Protein AF-A0A2W5ZXD1-F1 (afdb_monomer)

Secondary structure (DSSP, 8-state):
------------HHHHHHHHHHH---EE-SSTTSPPEEGGGS-HHHHHHHHHHHHHHHHH-GGG--TT--EEES-TTTT--HHHHHHHHHHHHHHHHTT--EEE--S-GGG--TTSS-EEEEEEEETTEEEEEEEESTTS-HHHHHHHHH-TT-GGGGGTSS--------S----PPPPS-SSHHHHHHHHHHHHHHHHHTTSS---

Sequence (207 aa):
MGSHAKIDLKPDTQAIEEWLAQQLAISLATDPNSIPVPLKSMGDGWQSMIRLAALEALTEYPDLVRERVVLLLEEPETHLHPHLRRKIRRVLGELAAKGWPVVYTTHSSELVAFDEDQVINRMVRTNGSVASKNVHTDGINPDAKVQSKLDKTGAHDFLFGTAADLLRRKGRQLRHPPRVRQEKSRLRRAVGQYNTVRRRHRHTGLR

pLDDT: mean 70.96, std 19.95, range [29.19, 95.56]

Structure (mmCIF, N/CA/C/O backbone):
data_AF-A0A2W5ZXD1-F1
#
_entry.id   AF-A0A2W5ZXD1-F1
#
loop_
_atom_site.group_PDB
_atom_site.id
_atom_site.type_symbol
_atom_site.label_atom_id
_atom_site.label_alt_id
_atom_site.label_comp_id
_atom_site.label_asym_id
_atom_site.label_entity_id
_atom_site.label_seq_id
_atom_site.pdbx_PDB_ins_code
_atom_site.Cartn_x
_atom_site.Cartn_y
_atom_site.Cartn_z
_atom_site.occupancy
_atom_site.B_iso_or_equiv
_atom_site.auth_seq_id
_atom_site.auth_comp_id
_atom_site.auth_asym_id
_atom_site.auth_atom_id
_atom_site.pdbx_PDB_model_num
ATOM 1 N N . MET A 1 1 ? -1.197 -22.935 30.918 1.00 35.00 1 MET A N 1
ATOM 2 C CA . MET A 1 1 ? 0.205 -22.468 30.857 1.00 35.00 1 MET A CA 1
ATOM 3 C C . MET A 1 1 ? 0.643 -22.527 29.400 1.00 35.00 1 MET A C 1
ATOM 5 O O . MET A 1 1 ? 1.015 -23.591 28.936 1.00 35.00 1 MET A O 1
ATOM 9 N N . GLY A 1 2 ? 0.459 -21.443 28.641 1.00 34.94 2 GLY A N 1
ATOM 10 C CA . GLY A 1 2 ? 0.822 -21.401 27.220 1.00 34.94 2 GLY A CA 1
ATOM 11 C C . GLY A 1 2 ? 2.273 -20.960 27.073 1.00 34.94 2 GLY A C 1
ATOM 12 O O . GLY A 1 2 ? 2.599 -19.825 27.406 1.00 34.94 2 GLY A O 1
ATOM 13 N N . SER A 1 3 ? 3.147 -21.861 26.635 1.00 38.97 3 SER A N 1
ATOM 14 C CA . SER A 1 3 ? 4.544 -21.550 26.341 1.00 38.97 3 SER A CA 1
ATOM 15 C C . SER A 1 3 ? 4.616 -20.602 25.144 1.00 38.97 3 SER A C 1
ATOM 17 O O . SER A 1 3 ? 4.244 -20.975 24.031 1.00 38.97 3 SER A O 1
ATOM 19 N N . HIS A 1 4 ? 5.100 -19.381 25.363 1.00 40.94 4 HIS A N 1
ATOM 20 C CA . HIS A 1 4 ? 5.474 -18.472 24.286 1.00 40.94 4 HIS A CA 1
ATOM 21 C C . HIS A 1 4 ? 6.631 -19.095 23.495 1.00 40.94 4 HIS A C 1
ATOM 23 O O . HIS A 1 4 ? 7.777 -19.067 23.939 1.00 40.94 4 HIS A O 1
ATOM 29 N N . ALA A 1 5 ? 6.336 -19.672 22.330 1.00 35.25 5 ALA A N 1
ATOM 30 C CA . ALA A 1 5 ? 7.358 -20.056 21.369 1.00 35.25 5 ALA A CA 1
ATOM 31 C C . ALA A 1 5 ? 7.945 -18.773 20.770 1.00 35.25 5 ALA A C 1
ATOM 33 O O . ALA A 1 5 ? 7.393 -18.174 19.849 1.00 35.25 5 ALA A O 1
ATOM 34 N N . LYS A 1 6 ? 9.045 -18.306 21.358 1.00 38.62 6 LYS A N 1
ATOM 35 C CA . LYS A 1 6 ? 9.851 -17.221 20.812 1.00 38.62 6 LYS A CA 1
ATOM 36 C C . LYS A 1 6 ? 10.740 -17.836 19.734 1.00 38.62 6 LYS A C 1
ATOM 38 O O . LYS A 1 6 ? 11.754 -18.451 20.047 1.00 38.62 6 LYS A O 1
ATOM 43 N N . ILE A 1 7 ? 10.311 -17.745 18.479 1.00 42.62 7 ILE A N 1
ATOM 44 C CA . ILE A 1 7 ? 11.138 -18.149 17.341 1.00 42.62 7 ILE A CA 1
ATOM 45 C C . ILE A 1 7 ? 12.137 -17.011 17.116 1.00 42.62 7 ILE A C 1
ATOM 47 O O . ILE A 1 7 ? 11.800 -15.980 16.540 1.00 42.62 7 ILE A O 1
ATOM 51 N N . ASP A 1 8 ? 13.342 -17.174 17.655 1.00 43.00 8 ASP A N 1
ATOM 52 C CA . ASP A 1 8 ? 14.456 -16.249 17.456 1.00 43.00 8 ASP A CA 1
ATOM 53 C C . ASP A 1 8 ? 15.089 -16.571 16.092 1.00 43.00 8 ASP A C 1
ATOM 55 O O . ASP A 1 8 ? 16.006 -17.383 15.976 1.00 43.00 8 ASP A O 1
ATOM 59 N N . LEU A 1 9 ? 14.532 -15.998 15.023 1.00 44.88 9 LEU A N 1
ATOM 60 C CA . LEU A 1 9 ? 15.190 -15.979 13.721 1.00 44.88 9 LEU A CA 1
ATOM 61 C C . LEU A 1 9 ? 16.310 -14.941 13.811 1.00 44.88 9 LEU A C 1
ATOM 63 O O . LEU A 1 9 ? 16.091 -13.760 13.563 1.00 44.88 9 LEU A O 1
ATOM 67 N N . LYS A 1 10 ? 17.513 -15.388 14.169 1.00 53.41 10 LYS A N 1
ATOM 68 C CA . LYS A 1 10 ? 18.749 -14.661 13.869 1.00 53.41 10 LYS A CA 1
ATOM 69 C C . LYS A 1 10 ? 19.397 -15.296 12.641 1.00 53.41 10 LYS A C 1
ATOM 71 O O . LYS A 1 10 ? 20.374 -16.027 12.801 1.00 53.41 10 LYS A O 1
ATOM 76 N N . PRO A 1 11 ? 18.857 -15.108 11.422 1.00 56.91 11 PRO A N 1
ATOM 77 C CA . PRO A 1 11 ? 19.696 -15.325 10.266 1.00 56.91 11 PRO A CA 1
ATOM 78 C C . PRO A 1 11 ? 20.852 -14.328 10.358 1.00 56.91 11 PRO A C 1
ATOM 80 O O . PRO A 1 11 ? 20.663 -13.193 10.803 1.00 56.91 11 PRO A O 1
ATOM 83 N N . ASP A 1 12 ? 22.042 -14.764 9.967 1.00 63.66 12 ASP A N 1
ATOM 84 C CA . ASP A 1 12 ? 23.149 -13.853 9.730 1.00 63.66 12 ASP A CA 1
ATOM 85 C C . ASP A 1 12 ? 22.728 -12.926 8.583 1.00 63.66 12 ASP A C 1
ATOM 87 O O . ASP A 1 12 ? 22.736 -13.306 7.409 1.00 63.66 12 ASP A O 1
ATOM 91 N N . THR A 1 13 ? 22.216 -11.747 8.942 1.00 63.16 13 THR A N 1
ATOM 92 C CA . THR A 1 13 ? 21.676 -10.765 7.998 1.00 63.16 13 THR A CA 1
ATOM 93 C C . THR A 1 13 ? 22.720 -10.403 6.960 1.00 63.16 13 THR A C 1
ATOM 95 O O . THR A 1 13 ? 22.370 -10.199 5.806 1.00 63.16 13 THR A O 1
ATOM 98 N N . GLN A 1 14 ? 23.997 -10.432 7.344 1.00 65.56 14 GLN A N 1
ATOM 99 C CA . GLN A 1 14 ? 25.114 -10.137 6.465 1.00 65.56 14 GLN A CA 1
ATOM 100 C C . GLN A 1 14 ? 25.276 -11.202 5.373 1.00 65.56 14 GLN A C 1
ATOM 102 O O . GLN A 1 14 ? 25.420 -10.859 4.205 1.00 65.56 14 GLN A O 1
ATOM 107 N N . ALA A 1 15 ? 25.144 -12.488 5.709 1.00 64.81 15 ALA A N 1
ATOM 108 C CA . ALA A 1 15 ? 25.196 -13.572 4.727 1.00 64.81 15 ALA A CA 1
ATOM 109 C C . ALA A 1 15 ? 23.991 -13.557 3.769 1.00 64.81 15 ALA A C 1
ATOM 111 O O . ALA A 1 15 ? 24.136 -13.850 2.583 1.00 64.81 15 ALA A O 1
ATOM 112 N N . ILE A 1 16 ? 22.800 -13.190 4.261 1.00 61.19 16 ILE A N 1
ATOM 113 C CA . ILE A 1 16 ? 21.612 -13.021 3.409 1.00 61.19 16 ILE A CA 1
ATOM 114 C C . ILE A 1 16 ? 21.769 -11.803 2.497 1.00 61.19 16 ILE A C 1
ATOM 116 O O . ILE A 1 16 ? 21.448 -11.890 1.315 1.00 61.19 16 ILE A O 1
ATOM 120 N N . GLU A 1 17 ? 22.269 -10.685 3.018 1.00 59.66 17 GLU A N 1
ATOM 121 C CA . GLU A 1 17 ? 22.539 -9.474 2.243 1.00 59.66 17 GLU A CA 1
ATOM 122 C C . GLU A 1 17 ? 23.594 -9.720 1.166 1.00 59.66 17 GLU A C 1
ATOM 124 O O . GLU A 1 17 ? 23.380 -9.350 0.013 1.00 59.66 17 GLU A O 1
ATOM 129 N N . GLU A 1 18 ? 24.698 -10.389 1.501 1.00 63.88 18 GLU A N 1
ATOM 130 C CA . GLU A 1 18 ? 25.745 -10.753 0.544 1.00 63.88 18 GLU A CA 1
ATOM 131 C C . GLU A 1 18 ? 25.226 -11.726 -0.516 1.00 63.88 18 GLU A C 1
ATOM 133 O O . GLU A 1 18 ? 25.483 -11.533 -1.706 1.00 63.88 18 GLU A O 1
ATOM 138 N N . TRP A 1 19 ? 24.440 -12.729 -0.116 1.00 63.19 19 TRP A N 1
ATOM 139 C CA . TRP A 1 19 ? 23.818 -13.668 -1.046 1.00 63.19 19 TRP A CA 1
ATOM 140 C C . TRP A 1 19 ? 22.815 -12.970 -1.977 1.00 63.19 19 TRP A C 1
ATOM 142 O O . TRP A 1 19 ? 22.882 -13.147 -3.193 1.00 63.19 19 TRP A O 1
ATOM 152 N N . LEU A 1 20 ? 21.937 -12.110 -1.452 1.00 55.78 20 LEU A N 1
ATOM 153 C CA . LEU A 1 20 ? 21.001 -11.319 -2.259 1.00 55.78 20 LEU A CA 1
ATOM 154 C C . LEU A 1 20 ? 21.743 -10.361 -3.196 1.00 55.78 20 LEU A C 1
ATOM 156 O O . LEU A 1 20 ? 21.390 -10.264 -4.369 1.00 55.78 20 LEU A O 1
ATOM 160 N N . ALA A 1 21 ? 22.791 -9.689 -2.718 1.00 60.25 21 ALA A N 1
ATOM 161 C CA . ALA A 1 21 ? 23.591 -8.767 -3.520 1.00 60.25 21 ALA A CA 1
ATOM 162 C C . ALA A 1 21 ? 24.344 -9.475 -4.657 1.00 60.25 21 ALA A C 1
ATOM 164 O O . ALA A 1 21 ? 24.508 -8.895 -5.731 1.00 60.25 21 ALA A O 1
ATOM 165 N N . GLN A 1 22 ? 24.782 -10.720 -4.442 1.00 59.03 22 GLN A N 1
ATOM 166 C CA . GLN A 1 22 ? 25.405 -11.548 -5.477 1.00 59.03 22 GLN A CA 1
ATOM 167 C C . GLN A 1 22 ? 24.389 -12.081 -6.496 1.00 59.03 22 GLN A C 1
ATOM 169 O O . GLN A 1 22 ? 24.715 -12.175 -7.677 1.00 59.03 22 GLN A O 1
ATOM 174 N N . GLN A 1 23 ? 23.168 -12.418 -6.067 1.00 54.38 23 GLN A N 1
ATOM 175 C CA . GLN A 1 23 ? 22.139 -12.992 -6.944 1.00 54.38 23 GLN A CA 1
ATOM 176 C C . GLN A 1 23 ? 21.310 -11.939 -7.704 1.00 54.38 23 GLN A C 1
ATOM 178 O O . GLN A 1 23 ? 20.794 -12.230 -8.780 1.00 54.38 23 GLN A O 1
ATOM 183 N N . LEU A 1 24 ? 21.187 -10.711 -7.187 1.00 56.91 24 LEU A N 1
ATOM 184 C CA . LEU A 1 24 ? 20.345 -9.637 -7.742 1.00 56.91 24 LEU A CA 1
ATOM 185 C C . LEU A 1 24 ? 21.169 -8.424 -8.197 1.00 56.91 24 LEU A C 1
ATOM 187 O O . LEU A 1 24 ? 20.805 -7.272 -7.949 1.00 56.91 24 LEU A O 1
ATOM 191 N N . ALA A 1 25 ? 22.284 -8.659 -8.890 1.00 63.94 25 ALA A N 1
ATOM 192 C CA . ALA A 1 25 ? 23.024 -7.590 -9.556 1.00 63.94 25 ALA A CA 1
ATOM 193 C C . ALA A 1 25 ? 22.247 -7.090 -10.791 1.00 63.94 25 ALA A C 1
ATOM 195 O O . ALA A 1 25 ? 22.544 -7.443 -11.929 1.00 63.94 25 ALA A O 1
ATOM 196 N N . ILE A 1 26 ? 21.218 -6.273 -10.559 1.00 71.56 26 ILE A N 1
ATOM 197 C CA . ILE A 1 26 ? 20.474 -5.590 -11.618 1.00 71.56 26 ILE A CA 1
ATOM 198 C C . ILE A 1 26 ? 21.282 -4.356 -12.024 1.00 71.56 26 ILE A C 1
ATOM 200 O O . ILE A 1 26 ? 21.498 -3.462 -11.206 1.00 71.56 26 ILE A O 1
ATOM 204 N N . SER A 1 27 ? 21.709 -4.299 -13.283 1.00 78.62 27 SER A N 1
ATOM 205 C CA . SER A 1 27 ? 22.334 -3.119 -13.885 1.00 78.62 27 SER A CA 1
ATOM 206 C C . SER A 1 27 ? 21.483 -2.634 -15.049 1.00 78.62 27 SER A C 1
ATOM 208 O O . SER A 1 27 ? 21.006 -3.441 -15.845 1.00 78.62 27 SER A O 1
ATOM 210 N N . LEU A 1 28 ? 21.301 -1.320 -15.156 1.00 74.25 28 LEU A N 1
ATOM 211 C CA . LEU A 1 28 ? 20.514 -0.698 -16.215 1.00 74.25 28 LEU A CA 1
ATOM 212 C C . LEU A 1 28 ? 21.359 0.282 -17.018 1.00 74.25 28 LEU A C 1
ATOM 214 O O . LEU A 1 28 ? 22.168 1.022 -16.466 1.00 74.25 28 LEU A O 1
ATOM 218 N N . ALA A 1 29 ? 21.126 0.309 -18.322 1.00 75.81 29 ALA A N 1
ATOM 219 C CA . ALA A 1 29 ? 21.669 1.299 -19.237 1.00 75.81 29 ALA A CA 1
ATOM 220 C C . ALA A 1 29 ? 20.521 2.220 -19.679 1.00 75.81 29 ALA A C 1
ATOM 222 O O . ALA A 1 29 ? 19.449 1.733 -20.038 1.00 75.81 29 ALA A O 1
ATOM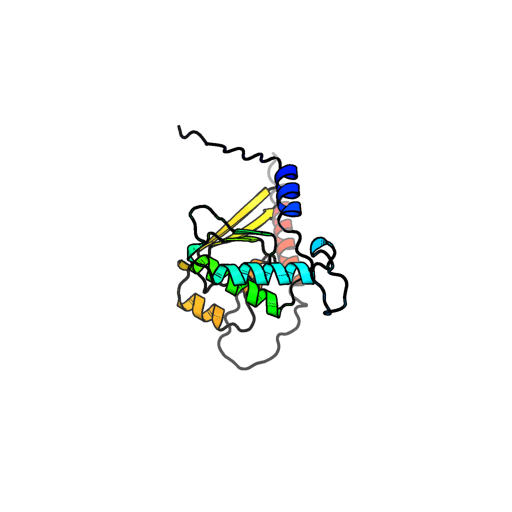 223 N N . THR A 1 30 ? 20.715 3.539 -19.617 1.00 69.75 30 THR A N 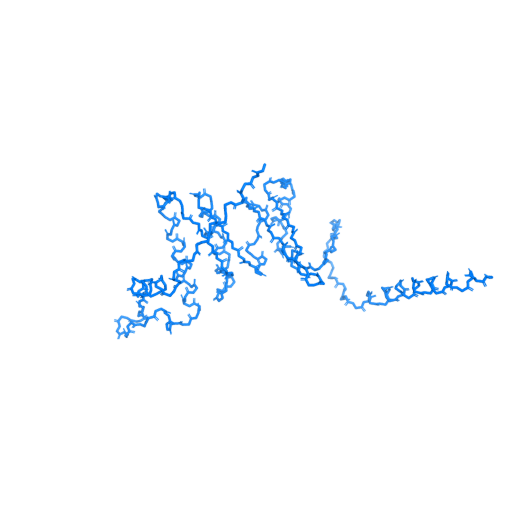1
ATOM 224 C CA . THR A 1 30 ? 19.702 4.514 -20.073 1.00 69.75 30 THR A CA 1
ATOM 225 C C . THR A 1 30 ? 19.653 4.599 -21.590 1.00 69.75 30 THR A C 1
ATOM 227 O O . THR A 1 30 ? 18.596 4.851 -22.160 1.00 69.75 30 THR A O 1
ATOM 230 N N . ASP A 1 31 ? 20.793 4.333 -22.223 1.00 79.12 31 ASP A N 1
ATOM 231 C CA . ASP A 1 31 ? 20.975 4.352 -23.665 1.00 79.12 31 ASP A CA 1
ATOM 232 C C . ASP A 1 31 ? 21.621 3.043 -24.131 1.00 79.12 31 ASP A C 1
ATOM 234 O O . ASP A 1 31 ? 22.477 2.506 -23.418 1.00 79.12 31 ASP A O 1
ATOM 238 N N . PRO A 1 32 ? 21.311 2.558 -25.347 1.00 72.00 32 PRO A N 1
ATOM 239 C CA . PRO A 1 32 ? 21.870 1.311 -25.880 1.00 72.00 32 PRO A CA 1
ATOM 240 C C . PRO A 1 32 ? 23.406 1.259 -25.904 1.00 72.00 32 PRO A C 1
ATOM 242 O O . PRO A 1 32 ? 23.984 0.180 -25.859 1.00 72.00 32 PRO A O 1
ATOM 245 N N . ASN A 1 33 ? 24.062 2.424 -25.956 1.00 79.44 33 ASN A N 1
ATOM 246 C CA . ASN A 1 33 ? 25.520 2.558 -26.012 1.00 79.44 33 ASN A CA 1
ATOM 247 C C . ASN A 1 33 ? 26.151 2.958 -24.665 1.00 79.44 33 ASN A C 1
ATOM 249 O O . ASN A 1 33 ? 27.351 3.224 -24.606 1.00 79.44 33 ASN A O 1
ATOM 253 N N . SER A 1 34 ? 25.359 3.064 -23.596 1.00 80.38 34 SER A N 1
ATOM 254 C CA . SER A 1 34 ? 25.847 3.459 -22.271 1.00 80.38 34 SER A CA 1
ATOM 255 C C . SER A 1 34 ? 26.321 2.254 -21.458 1.00 80.38 34 SER A C 1
ATOM 257 O O . SER A 1 34 ? 25.845 1.133 -21.638 1.00 80.38 34 SER A O 1
ATOM 259 N N . ILE A 1 35 ? 27.271 2.486 -20.550 1.00 82.00 35 ILE A N 1
ATOM 260 C CA . ILE A 1 35 ? 27.741 1.449 -19.627 1.00 82.00 35 ILE A CA 1
ATOM 261 C C . ILE A 1 35 ? 26.603 1.148 -18.641 1.00 82.00 35 ILE A C 1
ATOM 263 O O . ILE A 1 35 ? 26.127 2.083 -17.992 1.00 82.00 35 ILE A O 1
ATOM 267 N N . PRO A 1 36 ? 26.176 -0.120 -18.490 1.00 81.00 36 PRO A N 1
ATOM 268 C CA . PRO A 1 36 ? 25.172 -0.485 -17.503 1.00 81.00 36 PRO A CA 1
ATOM 269 C C . PRO A 1 36 ? 25.605 -0.069 -16.095 1.00 81.00 36 PRO A C 1
ATOM 271 O O . PRO A 1 36 ? 26.677 -0.448 -15.619 1.00 81.00 36 PRO A O 1
ATOM 274 N N . VAL A 1 37 ? 24.757 0.701 -15.421 1.00 83.62 37 VAL A N 1
ATOM 275 C CA . VAL A 1 37 ? 24.986 1.184 -14.060 1.00 83.62 37 VAL A CA 1
ATOM 276 C C . VAL A 1 37 ? 24.266 0.257 -13.081 1.00 83.62 37 VAL A C 1
ATOM 278 O O . VAL A 1 37 ? 23.071 0.006 -13.260 1.00 83.62 37 VAL A O 1
ATOM 281 N N . PRO A 1 38 ? 24.943 -0.248 -12.033 1.00 83.56 38 PRO A N 1
ATOM 282 C CA . PRO A 1 38 ? 24.293 -1.038 -10.993 1.00 83.56 38 PRO A CA 1
ATOM 283 C C . PRO A 1 38 ? 23.141 -0.271 -10.337 1.00 83.56 38 PRO A C 1
ATOM 285 O O . PRO A 1 38 ? 23.309 0.891 -9.969 1.00 83.56 38 PRO A O 1
ATOM 288 N N . LEU A 1 39 ? 22.005 -0.931 -10.101 1.00 82.19 39 LEU A N 1
ATOM 289 C CA . LEU A 1 39 ? 20.808 -0.322 -9.509 1.00 82.19 39 LEU A CA 1
ATOM 290 C C . LEU A 1 39 ? 21.095 0.369 -8.170 1.00 82.19 39 LEU A C 1
ATOM 292 O O . LEU A 1 39 ? 20.606 1.467 -7.924 1.00 82.19 39 LEU A O 1
ATOM 296 N N . LYS A 1 40 ? 21.950 -0.236 -7.337 1.00 80.94 40 LYS A N 1
ATOM 297 C CA . LYS A 1 40 ? 22.395 0.330 -6.049 1.00 80.94 40 LYS A CA 1
ATOM 298 C C . LYS A 1 40 ? 23.122 1.674 -6.177 1.00 80.94 40 LYS A C 1
ATOM 300 O O . LYS A 1 40 ? 23.228 2.413 -5.208 1.00 80.94 40 LYS A O 1
ATOM 305 N N . SER A 1 41 ? 23.679 1.951 -7.354 1.00 84.38 41 SER A N 1
ATOM 306 C CA . SER A 1 41 ? 24.395 3.185 -7.678 1.00 84.38 41 SER A CA 1
ATOM 307 C C . SER A 1 41 ? 23.500 4.199 -8.395 1.00 84.38 41 SER A C 1
ATOM 309 O O . SER A 1 41 ? 23.935 5.319 -8.648 1.00 84.38 41 SER A O 1
ATOM 311 N N . MET A 1 42 ? 22.258 3.827 -8.723 1.00 84.75 42 MET A N 1
ATOM 312 C CA . MET A 1 42 ? 21.258 4.738 -9.273 1.00 84.75 42 MET A CA 1
ATOM 313 C C . MET A 1 42 ? 20.548 5.492 -8.145 1.00 84.75 42 MET A C 1
ATOM 315 O O . MET A 1 42 ? 20.440 4.997 -7.024 1.00 84.75 42 MET A O 1
ATOM 319 N N . GLY A 1 43 ? 20.033 6.686 -8.446 1.00 87.50 43 GLY A N 1
ATOM 320 C CA . GLY A 1 43 ? 19.289 7.485 -7.468 1.00 87.50 43 GLY A CA 1
ATOM 321 C C . GLY A 1 43 ? 18.017 6.789 -6.972 1.00 87.50 43 GLY A C 1
ATOM 322 O O . GLY A 1 43 ? 17.401 6.008 -7.700 1.00 87.50 43 GLY A O 1
ATOM 323 N N . ASP A 1 44 ? 17.584 7.124 -5.757 1.00 86.19 44 ASP A N 1
ATOM 324 C CA . ASP A 1 44 ? 16.500 6.422 -5.053 1.00 86.19 44 ASP A CA 1
ATOM 325 C C . ASP A 1 44 ? 15.177 6.374 -5.830 1.00 86.19 44 ASP A C 1
ATOM 327 O O . ASP A 1 44 ? 14.438 5.398 -5.747 1.00 86.19 44 ASP A O 1
ATOM 331 N N . GLY A 1 45 ? 14.890 7.382 -6.661 1.00 87.31 45 GLY A N 1
ATOM 332 C CA . GLY A 1 45 ? 13.712 7.372 -7.533 1.00 87.31 45 GLY A CA 1
ATOM 333 C C . GLY A 1 45 ? 13.711 6.210 -8.536 1.00 87.31 45 GLY A C 1
ATOM 334 O O . GLY A 1 45 ? 12.671 5.588 -8.750 1.00 87.31 45 GLY A O 1
ATOM 335 N N . TRP A 1 46 ? 14.871 5.867 -9.109 1.00 86.88 46 TRP A N 1
ATOM 336 C CA . TRP A 1 46 ? 15.013 4.699 -9.987 1.00 86.88 46 TRP A CA 1
ATOM 337 C C . TRP A 1 46 ? 14.834 3.396 -9.213 1.00 86.88 46 TRP A C 1
ATOM 339 O O . TRP A 1 46 ? 14.135 2.497 -9.676 1.00 86.88 46 TRP A O 1
ATOM 349 N N . GLN A 1 47 ? 15.407 3.312 -8.012 1.00 87.88 47 GLN A N 1
ATOM 350 C CA . GLN A 1 47 ? 15.258 2.139 -7.152 1.00 87.88 47 GLN A CA 1
ATOM 351 C C . GLN A 1 47 ? 13.792 1.913 -6.756 1.00 87.88 47 GLN A C 1
ATOM 353 O O . GLN A 1 47 ? 13.284 0.798 -6.887 1.00 87.88 47 GLN A O 1
ATOM 358 N N . SER A 1 48 ? 13.076 2.971 -6.361 1.00 90.00 48 SER A N 1
ATOM 359 C CA . SER A 1 48 ? 11.644 2.905 -6.051 1.00 90.00 48 SER A CA 1
ATOM 360 C C . SER A 1 48 ? 10.800 2.544 -7.278 1.00 90.00 48 SER A C 1
ATOM 362 O O . SER A 1 48 ? 9.843 1.780 -7.155 1.00 90.00 48 SER A O 1
ATOM 364 N N . MET A 1 49 ? 11.166 3.024 -8.472 1.00 89.38 49 MET A N 1
ATOM 365 C CA . MET A 1 49 ? 10.499 2.645 -9.724 1.00 89.38 49 MET A CA 1
ATOM 366 C C . MET A 1 49 ? 10.660 1.162 -10.050 1.00 89.38 49 MET A C 1
ATOM 368 O O . MET A 1 49 ? 9.674 0.506 -10.385 1.00 89.38 49 MET A O 1
ATOM 372 N N . ILE A 1 50 ? 11.871 0.615 -9.926 1.00 89.38 50 ILE A N 1
ATOM 373 C CA . ILE A 1 50 ? 12.092 -0.819 -10.151 1.00 89.38 50 ILE A CA 1
ATOM 374 C C . ILE A 1 50 ? 11.372 -1.648 -9.099 1.00 89.38 50 ILE A C 1
ATOM 376 O O . ILE A 1 50 ? 10.753 -2.648 -9.447 1.00 89.38 50 ILE A O 1
ATOM 380 N N . ARG A 1 51 ? 11.389 -1.227 -7.830 1.00 90.00 51 ARG A N 1
ATOM 381 C CA . ARG A 1 51 ? 10.630 -1.901 -6.770 1.00 90.00 51 ARG A CA 1
ATOM 382 C C . ARG A 1 51 ? 9.142 -1.965 -7.112 1.00 90.00 51 ARG A C 1
ATOM 384 O O . ARG A 1 51 ? 8.544 -3.030 -6.999 1.00 90.00 51 ARG A O 1
ATOM 391 N N . LEU A 1 52 ? 8.557 -0.854 -7.563 1.00 92.12 52 LEU A N 1
ATOM 392 C CA . LEU A 1 52 ? 7.167 -0.820 -8.016 1.00 92.12 52 LEU A CA 1
ATOM 393 C C . LEU A 1 52 ? 6.933 -1.765 -9.201 1.00 92.12 52 LEU A C 1
ATOM 395 O O . LEU A 1 52 ? 5.963 -2.514 -9.180 1.00 92.12 52 LEU A O 1
ATOM 399 N N . ALA A 1 53 ? 7.816 -1.761 -10.201 1.00 91.12 53 ALA A N 1
ATOM 400 C CA . ALA A 1 53 ? 7.710 -2.655 -11.353 1.00 91.12 53 ALA A CA 1
ATOM 401 C C . ALA A 1 53 ? 7.803 -4.136 -10.948 1.00 91.12 53 ALA A C 1
ATOM 403 O O . ALA A 1 53 ? 7.037 -4.955 -11.444 1.00 91.12 53 ALA A O 1
ATOM 404 N N . ALA A 1 54 ? 8.686 -4.479 -10.007 1.00 89.94 54 ALA A N 1
ATOM 405 C CA . ALA A 1 54 ? 8.810 -5.831 -9.474 1.00 89.94 54 ALA A CA 1
ATOM 406 C C . ALA A 1 54 ? 7.541 -6.261 -8.721 1.00 89.94 54 ALA A C 1
ATOM 408 O O . ALA A 1 54 ? 7.030 -7.350 -8.961 1.00 89.94 54 ALA A O 1
ATOM 409 N N . LEU A 1 55 ? 6.996 -5.397 -7.855 1.00 91.44 55 LEU A N 1
ATOM 410 C CA . LEU A 1 55 ? 5.730 -5.656 -7.160 1.00 91.44 55 LEU A CA 1
ATOM 411 C C . LEU A 1 55 ? 4.564 -5.817 -8.143 1.00 91.44 55 LEU A C 1
ATOM 413 O O . LEU A 1 55 ? 3.727 -6.695 -7.962 1.00 91.44 55 LEU A O 1
ATOM 417 N N . GLU A 1 56 ? 4.513 -4.990 -9.187 1.00 92.06 56 GLU A N 1
ATOM 418 C CA . GLU A 1 56 ? 3.498 -5.088 -10.235 1.00 92.06 56 GLU A CA 1
ATOM 419 C C . GLU A 1 56 ? 3.630 -6.402 -11.009 1.00 92.06 56 GLU A C 1
ATOM 421 O O . GLU A 1 56 ? 2.632 -7.094 -11.184 1.00 92.06 56 GLU A O 1
ATOM 426 N N . ALA A 1 57 ? 4.847 -6.812 -11.370 1.00 90.19 57 ALA A N 1
ATOM 427 C CA . ALA A 1 57 ? 5.089 -8.097 -12.016 1.00 90.19 57 ALA A CA 1
ATOM 428 C C . ALA A 1 57 ? 4.616 -9.270 -11.144 1.00 90.19 57 ALA A C 1
ATOM 430 O O . ALA A 1 57 ? 3.990 -10.187 -11.661 1.00 90.19 57 ALA A O 1
ATOM 431 N N . LEU A 1 58 ? 4.815 -9.228 -9.819 1.00 88.00 58 LEU A N 1
ATOM 432 C CA . LEU A 1 58 ? 4.302 -10.267 -8.911 1.00 88.00 58 LEU A CA 1
ATOM 433 C C . LEU A 1 58 ? 2.778 -10.423 -8.982 1.00 88.00 58 LEU A C 1
ATOM 435 O O . LEU A 1 58 ? 2.267 -11.516 -8.740 1.00 88.00 58 LEU A O 1
ATOM 439 N N . THR A 1 59 ? 2.043 -9.371 -9.354 1.00 88.06 59 THR A N 1
ATOM 440 C CA . THR A 1 59 ? 0.595 -9.491 -9.552 1.00 88.06 59 THR A CA 1
ATOM 441 C C . THR A 1 59 ? 0.253 -10.405 -10.734 1.00 88.06 59 THR A C 1
ATOM 443 O O . THR A 1 59 ? -0.808 -11.025 -10.718 1.00 88.06 59 THR A O 1
ATOM 446 N N . GLU A 1 60 ? 1.116 -10.535 -11.741 1.00 88.44 60 GLU A N 1
ATOM 447 C CA . GLU A 1 60 ? 0.865 -11.348 -12.940 1.00 88.44 60 GLU A CA 1
ATOM 448 C C . GLU A 1 60 ? 1.077 -12.850 -12.709 1.00 88.44 60 GLU A C 1
ATOM 450 O O . GLU A 1 60 ? 0.601 -13.664 -13.497 1.00 88.44 60 GLU A O 1
ATOM 455 N N . TYR A 1 61 ? 1.723 -13.231 -11.603 1.00 81.75 61 TYR A N 1
ATOM 456 C CA . TYR A 1 61 ? 2.072 -14.618 -11.287 1.00 81.75 61 TYR A CA 1
ATOM 457 C C . TYR A 1 61 ? 1.397 -15.090 -9.985 1.00 81.75 61 TYR A C 1
ATOM 459 O O . TYR A 1 61 ? 2.078 -15.319 -8.983 1.00 81.75 61 TYR A O 1
ATOM 467 N N . PRO A 1 62 ? 0.061 -15.259 -9.959 1.00 69.12 62 PRO A N 1
ATOM 468 C CA . PRO A 1 62 ? -0.667 -15.671 -8.755 1.00 69.12 62 PRO A CA 1
ATOM 469 C C . PRO A 1 62 ? -0.240 -17.054 -8.240 1.00 69.12 62 PRO A C 1
ATOM 471 O O . PRO A 1 62 ? -0.248 -17.288 -7.037 1.00 69.12 62 PRO A O 1
ATOM 474 N N . ASP A 1 63 ? 0.234 -17.944 -9.114 1.00 72.56 63 ASP A N 1
ATOM 475 C CA . ASP A 1 63 ? 0.699 -19.285 -8.732 1.00 72.56 63 ASP A CA 1
ATOM 476 C C . ASP A 1 63 ? 2.030 -19.270 -7.951 1.00 72.56 63 ASP A C 1
ATOM 478 O O . ASP A 1 63 ? 2.448 -20.287 -7.389 1.00 72.56 63 ASP A O 1
ATOM 482 N N . LEU A 1 64 ? 2.711 -18.114 -7.889 1.00 66.38 64 LEU A N 1
ATOM 483 C CA . LEU A 1 64 ? 3.859 -17.892 -7.005 1.00 66.38 64 LEU A CA 1
ATOM 484 C C . LEU A 1 64 ? 3.457 -17.670 -5.546 1.00 66.38 64 LEU A C 1
ATOM 486 O O . LEU A 1 64 ? 4.357 -17.585 -4.707 1.00 66.38 64 LEU A O 1
ATOM 490 N N . VAL A 1 65 ? 2.156 -17.636 -5.220 1.00 61.78 65 VAL A N 1
ATOM 491 C CA . VAL A 1 65 ? 1.629 -17.726 -3.845 1.00 61.78 65 VAL A CA 1
ATOM 492 C C . VAL A 1 65 ? 1.891 -19.148 -3.326 1.00 61.78 65 VAL A C 1
ATOM 494 O O . VAL A 1 65 ? 1.002 -19.937 -3.021 1.00 61.78 65 VAL A O 1
ATOM 497 N N . ARG A 1 66 ? 3.167 -19.523 -3.273 1.00 55.59 66 ARG A N 1
ATOM 498 C CA . ARG A 1 66 ? 3.643 -20.720 -2.608 1.00 55.59 66 ARG A CA 1
ATOM 499 C C . ARG A 1 66 ? 3.705 -20.350 -1.145 1.00 55.59 66 ARG A C 1
ATOM 501 O O . ARG A 1 66 ? 4.496 -19.500 -0.746 1.00 55.59 66 ARG A O 1
ATOM 508 N N . GLU A 1 67 ? 2.774 -20.933 -0.402 1.00 57.47 67 GLU A N 1
ATOM 509 C CA . GLU A 1 67 ? 2.696 -20.997 1.052 1.00 57.47 67 GLU A CA 1
ATOM 510 C C . GLU A 1 67 ? 3.984 -20.484 1.729 1.00 57.47 67 GLU A C 1
ATOM 512 O O . GLU A 1 67 ? 5.002 -21.174 1.681 1.00 57.47 67 GLU A O 1
ATOM 517 N N . ARG A 1 68 ? 3.916 -19.299 2.373 1.00 64.00 68 ARG A N 1
ATOM 518 C CA . ARG A 1 68 ? 4.903 -18.677 3.305 1.00 64.00 68 ARG A CA 1
ATOM 519 C C . ARG A 1 68 ? 5.633 -17.396 2.858 1.00 64.00 68 ARG A C 1
ATOM 521 O O . ARG A 1 68 ? 6.524 -16.968 3.588 1.00 64.00 68 ARG A O 1
ATOM 528 N N . VAL A 1 69 ? 5.275 -16.724 1.762 1.00 78.56 69 VAL A N 1
ATOM 529 C CA . VAL A 1 69 ? 5.845 -15.383 1.487 1.00 78.56 69 VAL A CA 1
ATOM 530 C C . VAL A 1 69 ? 4.957 -14.289 2.078 1.00 78.56 69 VAL A C 1
ATOM 532 O O . VAL A 1 69 ? 3.772 -14.225 1.776 1.00 78.56 69 VAL A O 1
ATOM 535 N N . VAL A 1 70 ? 5.534 -13.428 2.920 1.00 86.19 70 VAL A N 1
ATOM 536 C CA . VAL A 1 70 ? 4.889 -12.228 3.476 1.00 86.19 70 VAL A CA 1
ATOM 537 C C . VAL A 1 70 ? 5.635 -11.007 2.956 1.00 86.19 70 VAL A C 1
ATOM 539 O O . VAL A 1 70 ? 6.862 -10.952 3.041 1.00 86.19 70 VAL A O 1
ATOM 542 N N . LEU A 1 71 ? 4.906 -10.021 2.437 1.00 90.31 71 LEU A N 1
ATOM 543 C CA . LEU A 1 71 ? 5.479 -8.753 2.000 1.00 90.31 71 LEU A CA 1
ATOM 544 C C . LEU A 1 71 ? 5.458 -7.762 3.163 1.00 90.31 71 LEU A C 1
ATOM 546 O O . LEU A 1 71 ? 4.389 -7.338 3.597 1.00 90.31 71 LEU A O 1
ATOM 550 N N . LEU A 1 72 ? 6.646 -7.405 3.654 1.00 94.12 72 LEU A N 1
ATOM 551 C CA . LEU A 1 72 ? 6.856 -6.385 4.682 1.00 94.12 72 LEU A CA 1
ATOM 552 C C . LEU A 1 72 ? 7.563 -5.188 4.043 1.00 94.12 72 LEU A C 1
ATOM 554 O O . LEU A 1 72 ? 8.687 -5.329 3.563 1.00 94.12 72 LEU A O 1
ATOM 558 N N . LEU A 1 73 ? 6.905 -4.030 4.001 1.00 93.50 73 LEU A N 1
ATOM 559 C CA . LEU A 1 73 ? 7.426 -2.841 3.323 1.00 93.50 73 LEU A CA 1
ATOM 560 C C . LEU A 1 73 ? 7.471 -1.642 4.274 1.00 93.50 73 LEU A C 1
ATOM 562 O O . LEU A 1 73 ? 6.452 -1.242 4.830 1.00 93.50 73 LEU A O 1
ATOM 566 N N . GLU A 1 74 ? 8.645 -1.039 4.417 1.00 93.31 74 GLU A N 1
ATOM 567 C CA . GLU A 1 74 ? 8.796 0.248 5.098 1.00 93.31 74 GLU A CA 1
ATOM 568 C C . GLU A 1 74 ? 8.627 1.378 4.078 1.00 93.31 74 GLU A C 1
ATOM 570 O O . GLU A 1 74 ? 9.346 1.404 3.076 1.00 93.31 74 GLU A O 1
ATOM 575 N N . GLU A 1 75 ? 7.660 2.269 4.315 1.00 93.56 75 GLU A N 1
ATOM 576 C CA . GLU A 1 75 ? 7.351 3.446 3.484 1.00 93.56 75 GLU A CA 1
ATOM 577 C C . GLU A 1 75 ? 7.462 3.189 1.963 1.00 93.56 75 GLU A C 1
ATOM 579 O O . GLU A 1 75 ? 8.304 3.780 1.272 1.00 93.56 75 GLU A O 1
ATOM 584 N N . PRO A 1 76 ? 6.633 2.291 1.395 1.00 93.31 76 PRO A N 1
ATOM 585 C CA . PRO A 1 76 ? 6.736 1.905 -0.012 1.00 93.31 76 PRO A CA 1
ATOM 586 C C . PRO A 1 76 ? 6.581 3.091 -0.983 1.00 93.31 76 PRO A C 1
ATOM 588 O O . PRO A 1 76 ? 7.042 3.025 -2.121 1.00 93.31 76 PRO A O 1
ATOM 591 N N . GLU A 1 77 ? 5.962 4.190 -0.548 1.00 92.75 77 GLU A N 1
ATOM 592 C CA . GLU A 1 77 ? 5.784 5.430 -1.302 1.00 92.75 77 GLU A CA 1
ATOM 593 C C . GLU A 1 77 ? 7.027 6.334 -1.393 1.00 92.75 77 GLU A C 1
ATOM 595 O O . GLU A 1 77 ? 7.018 7.322 -2.142 1.00 92.75 77 GLU A O 1
ATOM 600 N N . THR A 1 7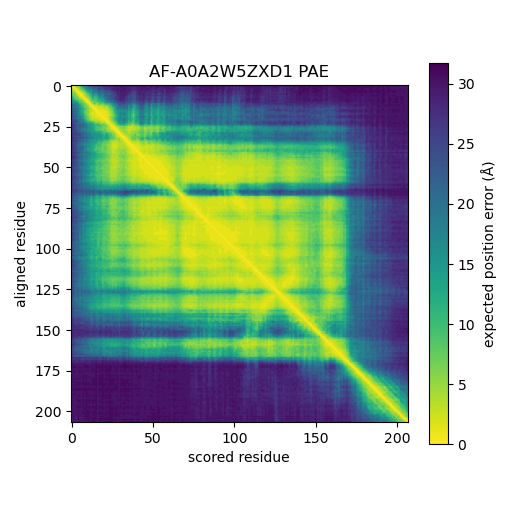8 ? 8.077 6.048 -0.624 1.00 91.56 78 THR A N 1
ATOM 601 C CA . THR A 1 78 ? 9.238 6.931 -0.500 1.00 91.56 78 THR A CA 1
ATOM 602 C C . THR A 1 78 ? 10.006 7.028 -1.828 1.00 91.56 78 THR A C 1
ATOM 604 O O . THR A 1 78 ? 10.185 6.059 -2.569 1.00 91.56 78 THR A O 1
ATOM 607 N N . HIS A 1 79 ? 10.383 8.259 -2.191 1.00 89.81 79 HIS A N 1
ATOM 608 C CA . HIS A 1 79 ? 10.962 8.651 -3.490 1.00 89.81 79 HIS A CA 1
ATOM 609 C C . HIS A 1 79 ? 10.070 8.452 -4.734 1.00 89.81 79 HIS A C 1
ATOM 611 O O . HIS A 1 79 ? 10.519 8.719 -5.849 1.00 89.81 79 HIS A O 1
ATOM 617 N N . LEU A 1 80 ? 8.793 8.073 -4.578 1.00 89.19 80 LEU A N 1
ATOM 618 C CA . LEU A 1 80 ? 7.837 8.016 -5.688 1.00 89.19 80 LEU A CA 1
ATOM 619 C C . LEU A 1 80 ? 7.132 9.362 -5.919 1.00 89.19 80 LEU A C 1
ATOM 621 O O . LEU A 1 80 ? 6.681 10.038 -4.984 1.00 89.19 80 LEU A O 1
ATOM 625 N N . HIS A 1 81 ? 6.969 9.713 -7.198 1.00 86.94 81 HIS A N 1
ATOM 626 C CA . HIS A 1 81 ? 6.123 10.828 -7.636 1.00 86.94 81 HIS A CA 1
ATOM 627 C C . HIS A 1 81 ? 4.660 10.602 -7.189 1.00 86.94 81 HIS A C 1
ATOM 629 O O . HIS A 1 81 ? 4.210 9.455 -7.224 1.00 86.94 81 HIS A O 1
ATOM 635 N N . PRO A 1 82 ? 3.871 11.642 -6.835 1.00 82.62 82 PRO A N 1
ATOM 636 C CA . PRO A 1 82 ? 2.505 11.479 -6.310 1.00 82.62 82 PRO A CA 1
ATOM 637 C C . PRO A 1 82 ? 1.595 10.553 -7.131 1.00 82.62 82 PRO A C 1
ATOM 639 O O . PRO A 1 82 ? 0.867 9.729 -6.587 1.00 82.62 82 PRO A O 1
ATOM 642 N N . HIS A 1 83 ? 1.685 10.612 -8.463 1.00 84.00 83 HIS A N 1
ATOM 643 C CA . HIS A 1 83 ? 0.927 9.709 -9.337 1.00 84.00 83 HIS A CA 1
ATOM 644 C C . HIS A 1 83 ? 1.242 8.220 -9.083 1.00 84.00 83 HIS A C 1
ATOM 646 O O . HIS A 1 83 ? 0.345 7.379 -9.067 1.00 84.00 83 HIS A O 1
ATOM 652 N N . LEU A 1 84 ? 2.512 7.898 -8.835 1.00 88.62 84 LEU A N 1
ATOM 653 C CA . LEU A 1 84 ? 2.986 6.535 -8.606 1.00 88.62 84 LEU A CA 1
ATOM 654 C C . LEU A 1 84 ? 2.651 6.023 -7.201 1.00 88.62 84 LEU A C 1
ATOM 656 O O . LEU A 1 84 ? 2.505 4.818 -7.028 1.00 88.62 84 LEU A O 1
ATOM 660 N N . ARG A 1 85 ? 2.435 6.911 -6.222 1.00 90.12 85 ARG A N 1
ATOM 661 C CA . ARG A 1 85 ? 1.965 6.538 -4.873 1.00 90.12 85 ARG A CA 1
ATOM 662 C C . ARG A 1 85 ? 0.589 5.870 -4.912 1.00 90.12 85 ARG A C 1
ATOM 664 O O . ARG A 1 85 ? 0.334 4.873 -4.246 1.00 90.12 85 ARG A O 1
ATOM 671 N N . ARG A 1 86 ? -0.289 6.362 -5.787 1.00 88.06 86 ARG A N 1
ATOM 672 C CA . ARG A 1 86 ? -1.596 5.733 -6.038 1.00 88.06 86 ARG A CA 1
ATOM 673 C C . ARG A 1 86 ? -1.454 4.392 -6.747 1.00 88.06 86 ARG A C 1
ATOM 675 O O . ARG A 1 86 ? -2.196 3.461 -6.445 1.00 88.06 86 ARG A O 1
ATOM 682 N N . LYS A 1 87 ? -0.497 4.292 -7.677 1.00 91.81 87 LYS A N 1
ATOM 683 C CA . LYS A 1 87 ? -0.207 3.044 -8.389 1.00 91.81 87 LYS A CA 1
ATOM 684 C C . LYS A 1 87 ? 0.294 1.968 -7.427 1.00 91.81 87 LYS A C 1
ATOM 686 O O . LYS A 1 87 ? -0.224 0.860 -7.482 1.00 91.81 87 LYS A O 1
ATOM 691 N N . ILE A 1 88 ? 1.227 2.292 -6.528 1.00 93.88 88 ILE A N 1
ATOM 692 C CA . ILE A 1 88 ? 1.717 1.315 -5.551 1.00 93.88 88 ILE A CA 1
ATOM 693 C C . ILE A 1 88 ? 0.609 0.868 -4.594 1.00 93.88 88 ILE A C 1
ATOM 695 O O . ILE A 1 88 ? 0.488 -0.330 -4.378 1.00 93.88 88 ILE A O 1
ATOM 699 N N . ARG A 1 89 ? -0.279 1.767 -4.128 1.00 91.75 89 ARG A N 1
ATOM 700 C CA . ARG A 1 89 ? -1.458 1.364 -3.335 1.00 91.75 89 ARG A CA 1
ATOM 701 C C . ARG A 1 89 ? -2.293 0.308 -4.063 1.00 91.75 89 ARG A C 1
ATOM 703 O O . ARG A 1 89 ? -2.586 -0.734 -3.490 1.00 91.75 89 ARG A O 1
ATOM 710 N N . ARG A 1 90 ? -2.632 0.560 -5.335 1.00 91.81 90 ARG A N 1
ATOM 711 C CA . ARG A 1 90 ? -3.397 -0.387 -6.163 1.00 91.81 90 ARG A CA 1
ATOM 712 C C . ARG A 1 90 ? -2.684 -1.736 -6.271 1.00 91.81 90 ARG A C 1
ATOM 714 O O . ARG A 1 90 ? -3.315 -2.762 -6.063 1.00 91.81 90 ARG A O 1
ATOM 721 N N . VAL A 1 91 ? -1.385 -1.730 -6.569 1.00 94.19 91 VAL A N 1
ATOM 722 C CA . VAL A 1 91 ? -0.584 -2.959 -6.700 1.00 94.19 91 VAL A CA 1
ATOM 723 C C . VAL A 1 91 ? -0.579 -3.755 -5.392 1.00 94.19 91 VAL A C 1
ATOM 725 O O . VAL A 1 91 ? -0.807 -4.960 -5.415 1.00 94.19 91 VAL A O 1
ATOM 728 N N . LEU A 1 92 ? -0.383 -3.098 -4.245 1.00 93.88 92 LEU A N 1
ATOM 729 C CA . LEU A 1 92 ? -0.416 -3.760 -2.937 1.00 93.88 92 LEU A CA 1
ATOM 730 C C . LEU A 1 92 ? -1.801 -4.346 -2.621 1.00 93.88 92 LEU A C 1
ATOM 732 O O . LEU A 1 92 ? -1.884 -5.477 -2.145 1.00 93.88 92 LEU A O 1
ATOM 736 N N . GLY A 1 93 ? -2.876 -3.619 -2.937 1.00 92.00 93 GLY A N 1
ATOM 737 C CA . GLY A 1 93 ? -4.247 -4.117 -2.803 1.00 92.00 93 GLY A CA 1
ATOM 738 C C . GLY A 1 93 ? -4.536 -5.318 -3.712 1.00 92.00 93 GLY A C 1
ATOM 739 O O . GLY A 1 93 ? -5.152 -6.287 -3.279 1.00 92.00 93 GLY A O 1
ATOM 740 N N . GLU A 1 94 ? -4.037 -5.305 -4.951 1.00 92.00 94 GLU A N 1
ATOM 741 C CA . GLU A 1 94 ? -4.163 -6.429 -5.888 1.00 92.00 94 GLU A CA 1
ATOM 742 C C . GLU A 1 94 ? -3.401 -7.671 -5.421 1.00 92.00 94 GLU A C 1
ATOM 744 O O . GLU A 1 94 ? -3.918 -8.782 -5.537 1.00 92.00 94 GLU A O 1
ATOM 749 N N . LEU A 1 95 ? -2.198 -7.499 -4.865 1.00 91.25 95 LEU A N 1
ATOM 750 C CA . LEU A 1 95 ? -1.444 -8.593 -4.248 1.00 91.25 95 LEU A CA 1
ATOM 751 C C . LEU A 1 95 ? -2.220 -9.183 -3.065 1.00 91.25 95 LEU A C 1
ATOM 753 O O . LEU A 1 95 ? -2.397 -10.400 -2.999 1.00 91.25 95 LEU A O 1
ATOM 757 N N . ALA A 1 96 ? -2.745 -8.333 -2.177 1.00 90.38 96 ALA A N 1
ATOM 758 C CA . ALA A 1 96 ? -3.552 -8.772 -1.041 1.00 90.38 96 ALA A CA 1
ATOM 759 C C . ALA A 1 96 ? -4.805 -9.548 -1.484 1.00 90.38 96 ALA A C 1
ATOM 761 O O . ALA A 1 96 ? -5.073 -10.635 -0.972 1.00 90.38 96 ALA A O 1
ATOM 762 N N . ALA A 1 97 ? -5.520 -9.056 -2.501 1.00 89.25 97 ALA A N 1
ATOM 763 C CA . ALA A 1 97 ? -6.687 -9.731 -3.074 1.00 89.25 97 ALA A CA 1
ATOM 764 C C . ALA A 1 97 ? -6.345 -11.088 -3.719 1.00 89.25 97 ALA A C 1
ATOM 766 O O . ALA A 1 97 ? -7.180 -11.989 -3.752 1.00 89.25 97 ALA A O 1
ATOM 767 N N . LYS A 1 98 ? -5.110 -11.252 -4.204 1.00 88.19 98 LYS A N 1
ATOM 768 C CA . LYS A 1 98 ? -4.573 -12.515 -4.738 1.00 88.19 98 LYS A CA 1
ATOM 769 C C . LYS A 1 98 ? -4.026 -13.450 -3.650 1.00 88.19 98 LYS A C 1
ATOM 771 O O . LYS A 1 98 ? -3.442 -14.477 -3.976 1.00 88.19 98 LYS A O 1
ATOM 776 N N . GLY A 1 99 ? -4.220 -13.118 -2.372 1.00 86.81 99 GLY A N 1
ATOM 777 C CA . GLY A 1 99 ? -3.865 -13.971 -1.237 1.00 86.81 99 GLY A CA 1
ATOM 778 C C . GLY A 1 99 ? -2.470 -13.730 -0.659 1.00 86.81 99 GLY A C 1
ATOM 779 O O . GLY A 1 99 ? -2.057 -14.475 0.229 1.00 86.81 99 GLY A O 1
ATOM 780 N N . TRP A 1 100 ? -1.744 -12.701 -1.109 1.00 88.75 100 TRP A N 1
ATOM 781 C CA . TRP A 1 100 ? -0.466 -12.331 -0.498 1.00 88.75 100 TRP A CA 1
ATOM 782 C C . TRP A 1 100 ? -0.698 -11.637 0.853 1.00 88.75 100 TRP A C 1
ATOM 784 O O . TRP A 1 100 ? -1.412 -10.635 0.909 1.00 88.75 100 TRP A O 1
ATOM 794 N N . PRO A 1 101 ? -0.064 -12.078 1.953 1.00 89.38 101 PRO A N 1
ATOM 795 C CA . PRO A 1 101 ? -0.024 -11.298 3.183 1.00 89.38 101 PRO A CA 1
ATOM 796 C C . PRO A 1 101 ? 0.856 -10.058 2.978 1.00 89.38 101 PRO A C 1
ATOM 798 O O . PRO A 1 101 ? 2.069 -10.174 2.794 1.00 89.38 101 PRO A O 1
ATOM 801 N N . VAL A 1 102 ? 0.247 -8.872 3.014 1.00 92.38 102 VAL A N 1
ATOM 802 C CA . VAL A 1 102 ? 0.935 -7.587 2.831 1.00 92.38 102 VAL A CA 1
ATOM 803 C C . VAL A 1 102 ? 0.821 -6.756 4.104 1.00 92.38 102 VAL A C 1
ATOM 805 O O . VAL A 1 102 ? -0.276 -6.510 4.600 1.00 92.38 102 VAL A O 1
ATOM 808 N N . VAL A 1 103 ? 1.957 -6.298 4.626 1.00 95.00 103 VAL A N 1
ATOM 809 C CA . VAL A 1 103 ? 2.043 -5.360 5.749 1.00 95.00 103 VAL A CA 1
ATOM 810 C C . VAL A 1 103 ? 3.004 -4.247 5.365 1.00 95.00 103 VAL A C 1
ATOM 812 O O . VAL A 1 103 ? 4.114 -4.504 4.903 1.00 95.00 103 VAL A O 1
ATOM 815 N N . TYR A 1 104 ? 2.593 -3.001 5.570 1.00 95.56 104 TYR A N 1
ATOM 816 C CA . TYR A 1 104 ? 3.453 -1.859 5.299 1.00 95.56 104 TYR A CA 1
ATOM 817 C C . TYR A 1 104 ? 3.269 -0.734 6.312 1.00 95.56 104 TYR A C 1
ATOM 819 O O . TYR A 1 104 ? 2.205 -0.587 6.919 1.00 95.56 104 TYR A O 1
ATOM 827 N N . THR A 1 105 ? 4.320 0.061 6.490 1.00 95.12 105 THR A N 1
ATOM 828 C CA . THR A 1 105 ? 4.278 1.335 7.213 1.00 95.12 105 THR A CA 1
ATOM 829 C C . THR A 1 105 ? 4.104 2.465 6.205 1.00 95.12 105 THR A C 1
ATOM 831 O O . THR A 1 105 ? 4.573 2.382 5.073 1.00 95.12 105 THR A O 1
ATOM 834 N N . THR A 1 106 ? 3.375 3.515 6.574 1.00 92.44 106 THR A N 1
ATOM 835 C CA . THR A 1 106 ? 3.184 4.671 5.693 1.00 92.44 106 THR A CA 1
ATOM 836 C C . THR A 1 106 ? 2.937 5.933 6.505 1.00 92.44 106 THR A C 1
ATOM 838 O O . THR A 1 106 ? 2.259 5.919 7.538 1.00 92.44 106 THR A O 1
ATOM 841 N N . HIS A 1 107 ? 3.467 7.044 6.003 1.00 88.62 107 HIS A N 1
ATOM 842 C CA . HIS A 1 107 ? 3.122 8.391 6.456 1.00 88.62 107 HIS A CA 1
ATOM 843 C C . HIS A 1 107 ? 2.199 9.110 5.465 1.00 88.62 107 HIS A C 1
ATOM 845 O O . HIS A 1 107 ? 1.834 10.267 5.678 1.00 88.62 107 HIS A O 1
ATOM 851 N N . SER A 1 108 ? 1.818 8.438 4.379 1.00 86.69 108 SER A N 1
ATOM 852 C CA . SER A 1 108 ? 0.993 8.986 3.318 1.00 86.69 108 SER A CA 1
ATOM 853 C C . SER A 1 108 ? -0.470 8.595 3.483 1.00 86.69 108 SER A C 1
ATOM 855 O O . SER A 1 108 ? -0.843 7.424 3.479 1.00 86.69 108 SER A O 1
ATOM 857 N N . SER A 1 109 ? -1.334 9.604 3.526 1.00 85.44 109 SER A N 1
ATOM 858 C CA . SER A 1 109 ? -2.782 9.419 3.478 1.00 85.44 109 SER A CA 1
ATOM 859 C C . SER A 1 109 ? -3.271 8.811 2.160 1.00 85.44 109 SER A C 1
ATOM 861 O O . SER A 1 109 ? -4.318 8.171 2.142 1.00 85.44 109 SER A O 1
ATOM 863 N N . GLU A 1 110 ? -2.497 8.924 1.075 1.00 84.06 110 GLU A N 1
ATOM 864 C CA . GLU A 1 110 ? -2.833 8.343 -0.232 1.00 84.06 110 GLU A CA 1
ATOM 865 C C . GLU A 1 110 ? -2.727 6.814 -0.272 1.00 84.06 110 GLU A C 1
ATOM 867 O O . GLU A 1 110 ? -3.264 6.204 -1.198 1.00 84.06 110 GLU A O 1
ATOM 872 N N . LEU A 1 111 ? -2.034 6.213 0.702 1.00 88.19 111 LEU A N 1
ATOM 873 C CA . LEU A 1 111 ? -1.814 4.771 0.840 1.00 88.19 111 LEU A CA 1
ATOM 874 C C . LEU A 1 111 ? -2.878 4.093 1.717 1.00 88.19 111 LEU A C 1
ATOM 876 O O . LEU A 1 111 ? -2.837 2.878 1.891 1.00 88.19 111 LEU A O 1
ATOM 880 N N . VAL A 1 112 ? -3.840 4.852 2.256 1.00 86.88 112 VAL A N 1
ATOM 881 C CA . VAL A 1 112 ? -4.895 4.344 3.140 1.00 86.88 112 VAL A CA 1
ATOM 882 C C . VAL A 1 112 ? -6.268 4.543 2.498 1.00 86.88 112 VAL A C 1
ATOM 884 O O . VAL A 1 112 ? -6.698 5.671 2.284 1.0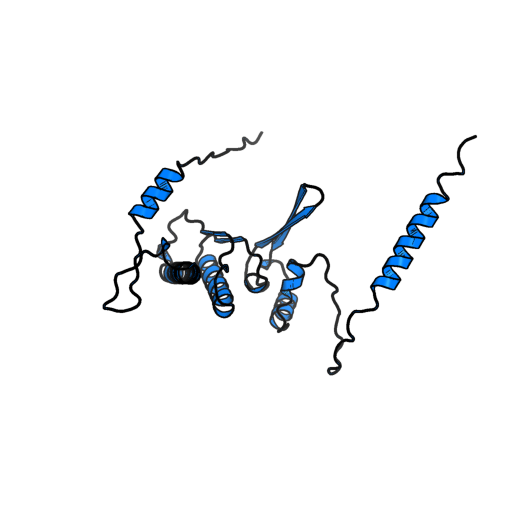0 86.88 112 VAL A O 1
ATOM 887 N N . ALA A 1 113 ? -6.988 3.448 2.245 1.00 82.06 113 ALA A N 1
ATOM 888 C CA . ALA A 1 113 ? -8.307 3.451 1.612 1.00 82.06 113 ALA A CA 1
ATOM 889 C C . ALA A 1 113 ? -9.383 2.777 2.491 1.00 82.06 113 ALA A C 1
ATOM 891 O O . ALA A 1 113 ? -9.302 1.597 2.814 1.00 82.06 113 ALA A O 1
ATOM 892 N N . PHE A 1 114 ? -10.426 3.504 2.899 1.00 81.56 114 PHE A N 1
ATOM 893 C CA . PHE A 1 114 ? -11.508 2.921 3.721 1.00 81.56 114 PHE A CA 1
ATOM 894 C C . PHE A 1 114 ? -12.448 1.993 2.939 1.00 81.56 114 PHE A C 1
ATOM 896 O O . PHE A 1 114 ? -13.274 1.300 3.534 1.00 81.56 114 PHE A O 1
ATOM 903 N N . ASP A 1 115 ? -12.352 2.009 1.615 1.00 77.88 115 ASP A N 1
ATOM 904 C CA . ASP A 1 115 ? -13.152 1.200 0.710 1.00 77.88 115 ASP A CA 1
ATOM 905 C C . ASP A 1 115 ? -12.483 -0.098 0.256 1.00 77.88 115 ASP A C 1
ATOM 907 O O . ASP A 1 115 ? -13.120 -0.876 -0.449 1.00 77.88 115 ASP A O 1
ATOM 911 N N . GLU A 1 116 ? -11.243 -0.329 0.671 1.00 81.50 116 GLU A N 1
ATOM 912 C CA . GLU A 1 116 ? -10.519 -1.585 0.485 1.00 81.50 116 GLU A CA 1
ATOM 913 C C . GLU A 1 116 ? -10.5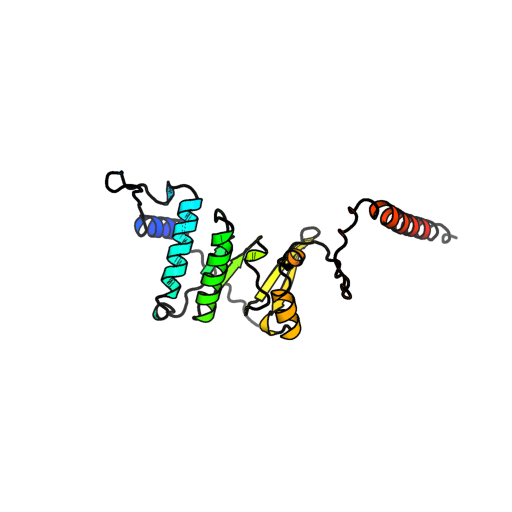62 -2.387 1.785 1.00 81.50 116 GLU A C 1
ATOM 915 O O . GLU A 1 116 ? -10.667 -1.802 2.868 1.00 81.50 116 GLU A O 1
ATOM 920 N N . ASP A 1 117 ? -10.489 -3.714 1.695 1.00 85.69 117 ASP A N 1
ATOM 921 C CA . ASP A 1 117 ? -10.437 -4.585 2.869 1.00 85.69 117 ASP A CA 1
ATOM 922 C C . ASP A 1 117 ? -9.016 -4.574 3.440 1.00 85.69 117 ASP A C 1
ATOM 924 O O . ASP A 1 117 ? -8.085 -5.148 2.879 1.00 85.69 117 ASP A O 1
ATOM 928 N N . GLN A 1 118 ? -8.837 -3.866 4.553 1.00 89.81 118 GLN A N 1
ATOM 929 C CA . GLN A 1 118 ? -7.550 -3.683 5.208 1.00 89.81 118 GLN A CA 1
ATOM 930 C C . GLN A 1 118 ? -7.712 -3.451 6.713 1.00 89.81 118 GLN A C 1
ATOM 932 O O . GLN A 1 118 ? -8.769 -3.059 7.219 1.00 89.81 118 GLN A O 1
ATOM 937 N N . VAL A 1 119 ? -6.616 -3.654 7.441 1.00 92.75 119 VAL A N 1
ATOM 938 C CA . VAL A 1 119 ? -6.523 -3.331 8.865 1.00 92.75 119 VAL A CA 1
ATOM 939 C C . VAL A 1 119 ? -5.561 -2.167 9.040 1.00 92.75 119 VAL A C 1
ATOM 941 O O . VAL A 1 119 ? -4.350 -2.308 8.884 1.00 92.75 119 VAL A O 1
ATOM 944 N N . ILE A 1 120 ? -6.100 -1.006 9.399 1.00 91.69 120 ILE A N 1
ATOM 945 C CA . ILE A 1 120 ? -5.318 0.208 9.623 1.00 91.69 120 ILE A CA 1
ATOM 946 C C . ILE A 1 120 ? -4.858 0.218 11.077 1.00 91.69 120 ILE A C 1
ATOM 948 O O . ILE A 1 120 ? -5.676 0.348 11.985 1.00 91.69 120 ILE A O 1
ATOM 952 N N . ASN A 1 121 ? -3.549 0.130 11.306 1.00 92.88 121 ASN A N 1
ATOM 953 C CA . ASN A 1 121 ? -2.953 0.227 12.636 1.00 92.88 121 ASN A CA 1
ATOM 954 C C . ASN A 1 121 ? -2.339 1.612 12.844 1.00 92.88 121 ASN A C 1
ATOM 956 O O . ASN A 1 121 ? -1.298 1.938 12.280 1.00 92.88 121 ASN A O 1
ATOM 960 N N . ARG A 1 122 ? -2.958 2.429 13.697 1.00 91.12 122 ARG A N 1
ATOM 961 C CA . ARG A 1 122 ? -2.423 3.733 14.086 1.00 91.12 122 ARG A CA 1
ATOM 962 C C . ARG A 1 122 ? -1.600 3.604 15.357 1.00 91.12 122 ARG A C 1
ATOM 964 O O . ARG A 1 122 ? -2.135 3.244 16.406 1.00 91.12 122 ARG A O 1
ATOM 971 N N . MET A 1 123 ? -0.326 3.968 15.278 1.00 90.31 123 MET A N 1
ATOM 972 C CA . MET A 1 123 ? 0.590 4.002 16.417 1.00 90.31 123 MET A CA 1
ATOM 973 C C . MET A 1 123 ? 0.869 5.445 16.845 1.00 90.31 123 MET A C 1
ATOM 975 O O . MET A 1 123 ? 1.139 6.308 16.015 1.00 90.31 123 MET A O 1
ATOM 979 N N . VAL A 1 124 ? 0.805 5.716 18.148 1.00 89.88 124 VAL A N 1
ATOM 980 C CA . VAL A 1 124 ? 1.060 7.040 18.731 1.00 89.88 124 VAL A CA 1
ATOM 981 C C . VAL A 1 124 ? 1.974 6.892 19.931 1.00 89.88 124 VAL A C 1
ATOM 983 O O . VAL A 1 124 ? 1.702 6.107 20.837 1.00 89.88 124 VAL A O 1
ATOM 986 N N . ARG A 1 125 ? 3.040 7.690 19.980 1.00 89.25 125 ARG A N 1
ATOM 987 C CA . ARG A 1 125 ? 3.890 7.787 21.167 1.00 89.25 125 ARG A CA 1
ATOM 988 C C . ARG A 1 125 ? 3.359 8.873 22.103 1.00 89.25 125 ARG A C 1
ATOM 990 O O . ARG A 1 125 ? 3.128 10.003 21.686 1.00 89.25 125 ARG A O 1
ATOM 997 N N . THR A 1 126 ? 3.175 8.555 23.379 1.00 88.69 126 THR A N 1
ATOM 998 C CA . THR A 1 126 ? 2.761 9.504 24.422 1.00 88.69 126 THR A CA 1
ATOM 999 C C . THR A 1 126 ? 3.527 9.205 25.706 1.00 88.69 126 THR A C 1
ATOM 1001 O O . THR A 1 126 ? 3.504 8.079 26.193 1.00 88.69 126 THR A O 1
ATOM 1004 N N . ASN A 1 127 ? 4.227 10.207 26.250 1.00 87.31 127 ASN A N 1
ATOM 1005 C CA . ASN A 1 127 ? 5.000 10.104 27.499 1.00 87.31 127 ASN A CA 1
ATOM 1006 C C . ASN A 1 127 ? 5.940 8.880 27.553 1.00 87.31 127 ASN A C 1
ATOM 1008 O O . ASN A 1 127 ? 5.961 8.141 28.531 1.00 87.31 127 ASN A O 1
ATOM 1012 N N . GLY A 1 128 ? 6.680 8.624 26.470 1.00 89.69 128 GLY A N 1
ATOM 1013 C CA . GLY A 1 128 ? 7.620 7.498 26.379 1.00 89.69 128 GLY A CA 1
ATOM 1014 C C . GLY A 1 128 ? 6.986 6.135 26.067 1.00 89.69 128 GLY A C 1
ATOM 1015 O O . GLY A 1 128 ? 7.703 5.238 25.637 1.00 89.69 128 GLY A O 1
ATOM 1016 N N . SER A 1 129 ? 5.662 5.993 26.174 1.00 88.75 129 SER A N 1
ATOM 1017 C CA . SER A 1 129 ? 4.929 4.767 25.822 1.00 88.75 129 SER A CA 1
ATOM 1018 C C . SER A 1 129 ? 4.341 4.843 24.411 1.00 88.75 129 SER A C 1
ATOM 1020 O O . SER A 1 129 ? 4.048 5.933 23.920 1.00 88.75 129 SER A O 1
ATOM 1022 N N . VAL A 1 130 ? 4.157 3.697 23.751 1.00 91.56 130 VAL A N 1
ATOM 1023 C CA . VAL A 1 130 ? 3.470 3.601 22.451 1.00 91.56 130 VAL A CA 1
ATOM 1024 C C . VAL A 1 130 ? 2.078 3.021 22.674 1.00 91.56 130 VAL A C 1
ATOM 1026 O O . VAL A 1 130 ? 1.938 1.938 23.231 1.00 91.56 130 VAL A O 1
ATOM 1029 N N . ALA A 1 131 ? 1.054 3.748 22.240 1.00 90.25 131 ALA A N 1
ATOM 1030 C CA . ALA A 1 131 ? -0.317 3.271 22.161 1.00 90.25 131 ALA A CA 1
ATOM 1031 C C . ALA A 1 131 ? -0.650 2.935 20.704 1.00 90.25 131 ALA A C 1
ATOM 1033 O O . ALA A 1 131 ? -0.287 3.685 19.796 1.00 90.25 131 ALA A O 1
ATOM 1034 N N . SER A 1 132 ? -1.369 1.837 20.478 1.00 90.94 132 SER A N 1
ATOM 1035 C CA . SER A 1 132 ? -1.888 1.471 19.162 1.00 90.94 132 SER A CA 1
ATOM 1036 C C . SER A 1 132 ? -3.412 1.367 19.176 1.00 90.94 132 SER A C 1
ATOM 1038 O O . SER A 1 132 ? -4.033 1.009 20.182 1.00 90.94 132 SER A O 1
ATOM 1040 N N . LYS A 1 133 ? -4.029 1.724 18.051 1.00 89.75 133 LYS A N 1
ATOM 1041 C CA . LYS A 1 133 ? -5.449 1.508 17.764 1.00 89.75 133 LYS A CA 1
ATOM 1042 C C . LYS A 1 133 ? -5.573 0.953 16.357 1.00 89.75 133 LYS A C 1
ATOM 1044 O O . LYS A 1 133 ? -4.892 1.440 15.459 1.00 89.75 133 LYS A O 1
ATOM 1049 N N . ASN A 1 134 ? -6.433 -0.040 16.184 1.00 91.44 134 ASN A N 1
ATOM 1050 C CA . ASN A 1 134 ? -6.698 -0.641 14.889 1.00 91.44 134 ASN A CA 1
ATOM 1051 C C . ASN A 1 134 ? -8.103 -0.285 14.396 1.00 91.44 134 ASN A C 1
ATOM 1053 O O . ASN A 1 134 ? -9.012 -0.019 15.184 1.00 91.44 134 ASN A O 1
ATOM 1057 N N . VAL A 1 135 ? -8.253 -0.243 13.078 1.00 89.12 135 VAL A N 1
ATOM 1058 C CA . VAL A 1 135 ? -9.534 -0.091 12.395 1.00 89.12 135 VAL A CA 1
ATOM 1059 C C . VAL A 1 135 ? -9.599 -1.146 11.305 1.00 89.12 135 VAL A C 1
ATOM 1061 O O . VAL A 1 135 ? -8.740 -1.196 10.430 1.00 89.12 135 VAL A O 1
ATOM 1064 N N . HIS A 1 136 ? -10.629 -1.973 11.388 1.00 90.69 136 HIS A N 1
ATOM 1065 C CA . HIS A 1 136 ? -10.986 -2.988 10.410 1.00 90.69 136 HIS A CA 1
ATOM 1066 C C . HIS A 1 136 ? -11.970 -2.352 9.423 1.00 90.69 136 HIS A C 1
ATOM 1068 O O . HIS A 1 136 ? -13.048 -1.908 9.831 1.00 90.69 136 HIS A O 1
ATOM 1074 N N . THR A 1 137 ? -11.565 -2.174 8.163 1.00 87.00 137 THR A N 1
ATOM 1075 C CA . THR A 1 137 ? -12.374 -1.431 7.181 1.00 87.00 137 THR A CA 1
ATOM 1076 C C . THR A 1 137 ? -13.567 -2.236 6.672 1.00 87.00 137 THR A C 1
ATOM 1078 O O . THR A 1 137 ? -14.598 -1.651 6.354 1.00 87.00 137 THR A O 1
ATOM 1081 N N . ASP A 1 138 ? -13.486 -3.562 6.649 1.00 84.81 138 ASP A N 1
ATOM 1082 C CA . ASP A 1 138 ? -14.583 -4.505 6.388 1.00 84.81 138 ASP A CA 1
ATOM 1083 C C . ASP A 1 138 ? -15.788 -4.286 7.324 1.00 84.81 138 ASP A C 1
ATOM 1085 O O . ASP A 1 138 ? -16.933 -4.325 6.878 1.00 84.81 138 ASP A O 1
ATOM 1089 N N . GLY A 1 139 ? -15.539 -3.941 8.591 1.00 81.88 139 GLY A N 1
ATOM 1090 C CA . GLY A 1 139 ? -16.569 -3.645 9.592 1.00 81.88 139 GLY A CA 1
ATOM 1091 C C . GLY A 1 139 ? -17.222 -2.256 9.494 1.00 81.88 139 GLY A C 1
ATOM 1092 O O . GLY A 1 139 ? -18.127 -1.949 10.273 1.00 81.88 139 GLY A O 1
ATOM 1093 N N . ILE A 1 140 ? -16.780 -1.387 8.579 1.00 82.31 140 ILE A N 1
ATOM 1094 C CA . ILE A 1 140 ? -17.346 -0.039 8.405 1.00 82.31 140 ILE A CA 1
ATOM 1095 C C . ILE A 1 140 ? -18.600 -0.112 7.526 1.00 82.31 140 ILE A C 1
ATOM 1097 O O . ILE A 1 140 ? -18.582 -0.717 6.456 1.00 82.31 140 ILE A O 1
ATOM 1101 N N . ASN A 1 141 ? -19.679 0.563 7.946 1.00 79.75 141 ASN A N 1
ATOM 1102 C CA . ASN A 1 141 ? -20.932 0.631 7.185 1.00 79.75 141 ASN A CA 1
ATOM 1103 C C . ASN A 1 141 ? -20.673 1.081 5.721 1.00 79.75 141 ASN A C 1
ATOM 1105 O O . ASN A 1 141 ? -20.027 2.116 5.522 1.00 79.75 141 ASN A O 1
ATOM 1109 N N . PRO A 1 142 ? -21.195 0.359 4.708 1.00 73.31 142 PRO A N 1
ATOM 1110 C CA . PRO A 1 142 ? -21.066 0.717 3.295 1.00 73.31 142 PRO A CA 1
ATOM 1111 C C . PRO A 1 142 ? -21.417 2.174 2.969 1.00 73.31 142 PRO A C 1
ATOM 1113 O O . PRO A 1 142 ? -20.697 2.809 2.202 1.00 73.31 142 PRO A O 1
ATOM 1116 N N . ASP A 1 143 ? -22.449 2.746 3.594 1.00 70.81 143 ASP A N 1
ATOM 1117 C CA . ASP A 1 143 ? -22.850 4.142 3.367 1.00 70.81 143 ASP A CA 1
ATOM 1118 C C . ASP A 1 143 ? -21.758 5.128 3.810 1.00 70.81 143 ASP A C 1
ATOM 1120 O O . ASP A 1 143 ? -21.506 6.146 3.160 1.00 70.81 143 ASP A O 1
ATOM 1124 N N . ALA A 1 144 ? -21.046 4.798 4.892 1.00 68.25 144 ALA A N 1
ATOM 1125 C CA . ALA A 1 144 ? -19.907 5.578 5.363 1.00 68.25 144 ALA A CA 1
ATOM 1126 C C . ALA A 1 144 ? -18.693 5.437 4.425 1.00 68.25 144 ALA A C 1
ATOM 1128 O O . ALA A 1 144 ? -17.975 6.416 4.214 1.00 68.25 144 ALA A O 1
ATOM 1129 N N . LYS A 1 145 ? -18.498 4.261 3.804 1.00 67.44 145 LYS A N 1
ATOM 1130 C CA . LYS A 1 145 ? -17.471 4.050 2.765 1.00 67.44 145 LYS A CA 1
ATOM 1131 C C . LYS A 1 145 ? -17.772 4.869 1.506 1.00 67.44 145 LYS A C 1
ATOM 1133 O O . LYS A 1 145 ? -16.887 5.518 0.957 1.00 67.44 145 LYS A O 1
ATOM 1138 N N . VAL A 1 146 ? -19.028 4.886 1.055 1.00 58.53 146 VAL A N 1
ATOM 1139 C CA . VAL A 1 146 ? -19.457 5.670 -0.119 1.00 58.53 146 VAL A CA 1
ATOM 1140 C C . VAL A 1 146 ? -19.254 7.166 0.121 1.00 58.53 146 VAL A C 1
ATOM 1142 O O . VAL A 1 146 ? -18.751 7.864 -0.760 1.00 58.53 146 VAL A O 1
ATOM 1145 N N . GLN A 1 147 ? -19.552 7.658 1.327 1.00 60.00 147 GLN A N 1
ATOM 1146 C CA . GLN A 1 147 ? -19.282 9.050 1.683 1.00 60.00 147 GLN A CA 1
ATOM 1147 C C . GLN A 1 147 ? -17.779 9.378 1.644 1.00 60.00 147 GLN A C 1
ATOM 1149 O O . GLN A 1 147 ? -17.415 10.446 1.153 1.00 60.00 147 GLN A O 1
ATOM 1154 N N . SER A 1 148 ? -16.898 8.457 2.066 1.00 59.16 148 SER A N 1
ATOM 1155 C CA . SER A 1 148 ? -15.446 8.676 1.976 1.00 59.16 148 SER A CA 1
ATOM 1156 C C . SER A 1 148 ? -14.939 8.723 0.530 1.00 59.16 148 SER A C 1
ATOM 1158 O O . SER A 1 148 ? -14.010 9.473 0.248 1.00 59.16 148 SER A O 1
ATOM 1160 N N . LYS A 1 149 ? -15.550 7.964 -0.397 1.00 56.06 149 LYS A N 1
ATOM 1161 C CA . LYS A 1 149 ? -15.230 8.020 -1.841 1.00 56.06 149 LYS A CA 1
ATOM 1162 C C . LYS A 1 149 ? -15.629 9.347 -2.484 1.00 56.06 149 LYS A C 1
ATOM 1164 O O . LYS A 1 149 ? -14.962 9.819 -3.403 1.00 56.06 149 LYS A O 1
ATOM 1169 N N . LEU A 1 150 ? -16.751 9.920 -2.048 1.00 47.84 150 LEU A N 1
ATOM 1170 C CA . LEU A 1 150 ? -17.322 11.141 -2.625 1.00 47.84 150 LEU A CA 1
ATOM 1171 C C . LEU A 1 150 ? -16.604 12.414 -2.159 1.00 47.84 150 LEU A C 1
ATOM 1173 O O . LEU A 1 150 ? -16.637 13.434 -2.860 1.00 47.84 150 LEU A O 1
ATOM 1177 N N . ASP A 1 151 ? -15.913 12.356 -1.023 1.00 54.56 151 ASP A N 1
ATOM 1178 C CA . ASP A 1 151 ? -15.080 13.447 -0.537 1.00 54.56 151 ASP A CA 1
ATOM 1179 C C . ASP A 1 151 ? -13.790 13.534 -1.372 1.00 54.56 151 ASP A C 1
ATOM 1181 O O . ASP A 1 151 ? -12.740 12.989 -1.034 1.00 54.56 151 ASP A O 1
ATOM 1185 N N . LYS A 1 152 ? -13.866 14.292 -2.478 1.00 47.94 152 LYS A N 1
ATOM 1186 C CA . LYS A 1 152 ? -12.763 14.606 -3.417 1.00 47.94 152 LYS A CA 1
ATOM 1187 C C . LYS A 1 152 ? -11.465 15.098 -2.755 1.00 47.94 152 LYS A C 1
ATOM 1189 O O . LYS A 1 152 ? -10.440 15.186 -3.424 1.00 47.94 152 LYS A O 1
ATOM 1194 N N . THR A 1 153 ? -11.513 15.475 -1.482 1.00 51.97 153 THR A N 1
ATOM 1195 C CA . THR A 1 153 ? -10.406 16.045 -0.712 1.00 51.97 153 THR A CA 1
ATOM 1196 C C . THR A 1 153 ? -9.542 15.029 0.024 1.00 51.97 153 THR A C 1
ATOM 1198 O O . THR A 1 153 ? -8.631 15.466 0.711 1.00 51.97 153 THR A O 1
ATOM 1201 N N . GLY A 1 154 ? -9.770 13.717 -0.104 1.00 54.84 154 GLY A N 1
ATOM 1202 C CA . GLY A 1 154 ? -8.882 12.739 0.534 1.00 54.84 154 GLY A CA 1
ATOM 1203 C C . GLY A 1 154 ? -8.841 12.948 2.046 1.00 54.84 154 GLY A C 1
ATOM 1204 O O . GLY A 1 154 ? -7.794 13.213 2.624 1.00 54.84 154 GLY A O 1
ATOM 1205 N N . ALA A 1 155 ? -10.006 12.863 2.693 1.00 58.06 155 ALA A N 1
ATOM 1206 C CA . ALA A 1 155 ? -10.160 13.171 4.114 1.00 58.06 155 ALA A CA 1
ATOM 1207 C C . ALA A 1 155 ? -9.296 12.293 5.046 1.00 58.06 155 ALA A C 1
ATOM 1209 O O . ALA A 1 155 ? -9.273 12.535 6.243 1.00 58.06 155 ALA A O 1
ATOM 1210 N N . HIS A 1 156 ? -8.549 11.317 4.532 1.00 69.00 156 HIS A N 1
ATOM 1211 C CA . HIS A 1 156 ? -7.659 10.436 5.288 1.00 69.00 156 HIS A CA 1
ATOM 1212 C C . HIS A 1 156 ? -6.562 11.176 6.077 1.00 69.00 156 HIS A C 1
ATOM 1214 O O . HIS A 1 156 ? -6.010 10.597 7.009 1.00 69.00 156 HIS A O 1
ATOM 1220 N N . ASP A 1 157 ? -6.294 12.458 5.802 1.00 72.31 157 ASP A N 1
ATOM 1221 C CA . ASP A 1 157 ? -5.386 13.294 6.604 1.00 72.31 157 ASP A CA 1
ATOM 1222 C C . ASP A 1 157 ? -5.757 13.334 8.099 1.00 72.31 157 ASP A C 1
ATOM 1224 O O . ASP A 1 157 ? -4.875 13.473 8.952 1.00 72.31 157 ASP A O 1
ATOM 1228 N N . PHE A 1 158 ? -7.037 13.144 8.461 1.00 77.25 158 PHE A N 1
ATOM 1229 C CA . PHE A 1 158 ? -7.435 13.079 9.874 1.00 77.25 158 PHE A CA 1
ATOM 1230 C C . PHE A 1 158 ? -6.756 11.926 10.627 1.00 77.25 158 PHE A C 1
ATOM 1232 O O . PHE A 1 158 ? -6.569 12.025 11.840 1.00 77.25 158 PHE A O 1
ATOM 1239 N N . LEU A 1 159 ? -6.357 10.852 9.932 1.00 76.25 159 LEU A N 1
ATOM 1240 C CA . LEU A 1 159 ? -5.625 9.729 10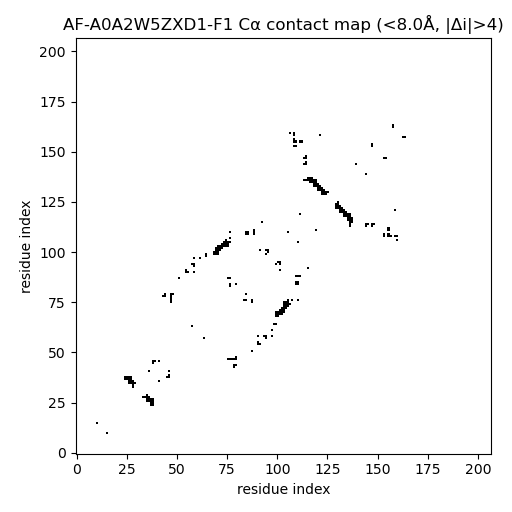.526 1.00 76.25 159 LEU A CA 1
ATOM 1241 C C . LEU A 1 159 ? -4.246 10.154 11.037 1.00 76.25 159 LEU A C 1
ATOM 1243 O O . LEU A 1 159 ? -3.732 9.576 11.994 1.00 76.25 159 LEU A O 1
ATOM 1247 N N . PHE A 1 160 ? -3.668 11.195 10.447 1.00 80.25 160 PHE A N 1
ATOM 1248 C CA . PHE A 1 160 ? -2.357 11.722 10.812 1.00 80.25 160 PHE A CA 1
ATOM 1249 C C . PHE A 1 160 ? -2.462 12.942 11.741 1.00 80.25 160 PHE A C 1
ATOM 1251 O O . PHE A 1 160 ? -1.481 13.331 12.370 1.00 80.25 160 PHE A O 1
ATOM 1258 N N . GLY A 1 161 ? -3.664 13.502 11.905 1.00 77.88 161 GLY A N 1
ATOM 1259 C CA . GLY A 1 161 ? -3.942 14.593 12.835 1.00 77.88 161 GLY A CA 1
ATOM 1260 C C . GLY A 1 161 ? -4.014 14.162 14.306 1.00 77.88 161 GLY A C 1
ATOM 1261 O O . GLY A 1 161 ? -4.291 13.012 14.649 1.00 77.88 161 GLY A O 1
ATOM 1262 N N . THR A 1 162 ? -3.794 15.114 15.215 1.00 77.62 162 THR A N 1
ATOM 1263 C CA . THR A 1 162 ? -4.003 14.914 16.665 1.00 77.62 162 THR A CA 1
ATOM 1264 C C . THR A 1 162 ? -5.480 15.021 17.051 1.00 77.62 162 THR A C 1
ATOM 1266 O O . THR A 1 162 ? -5.916 14.410 18.023 1.00 77.62 162 THR A O 1
ATOM 1269 N N . ALA A 1 163 ? -6.245 15.804 16.293 1.00 73.31 163 ALA A N 1
ATOM 1270 C CA . ALA A 1 163 ? -7.675 16.014 16.460 1.00 73.31 163 ALA A CA 1
ATOM 1271 C C . ALA A 1 163 ? -8.302 16.293 15.089 1.00 73.31 163 ALA A C 1
ATOM 1273 O O . ALA A 1 163 ? -7.626 16.808 14.196 1.00 73.31 163 ALA A O 1
ATOM 1274 N N . ALA A 1 164 ? -9.583 15.968 14.939 1.00 71.44 164 ALA A N 1
ATOM 1275 C CA . ALA A 1 164 ? -10.350 16.225 13.729 1.00 71.44 164 ALA A CA 1
ATOM 1276 C C . ALA A 1 164 ? -11.716 16.806 14.099 1.00 71.44 164 ALA A C 1
ATOM 1278 O O . ALA A 1 164 ? -12.447 16.211 14.890 1.00 71.44 164 ALA A O 1
ATOM 1279 N N . ASP A 1 165 ? -12.056 17.949 13.507 1.00 68.69 165 ASP A N 1
ATOM 1280 C CA . ASP A 1 165 ? -13.360 18.583 13.677 1.00 68.69 165 ASP A CA 1
ATOM 1281 C C . ASP A 1 165 ? -14.278 18.178 12.521 1.00 68.69 165 ASP A C 1
ATOM 1283 O O . ASP A 1 165 ? -14.137 18.638 11.385 1.00 68.69 165 ASP A O 1
ATOM 1287 N N . LEU A 1 166 ? -15.235 17.296 12.808 1.00 67.75 166 LEU A N 1
ATOM 1288 C CA . LEU A 1 166 ? -16.214 16.831 11.828 1.00 67.75 166 LEU A CA 1
ATOM 1289 C C . LEU A 1 166 ? -17.357 17.843 11.704 1.00 67.75 166 LEU A C 1
ATOM 1291 O O . LEU A 1 166 ? -18.290 17.877 12.508 1.00 67.75 166 LEU A O 1
ATOM 1295 N N . LEU A 1 167 ? -17.296 18.670 10.662 1.00 68.69 167 LEU A N 1
ATOM 1296 C CA . LEU A 1 167 ? -18.331 19.653 10.352 1.00 68.69 167 LEU A CA 1
ATOM 1297 C C . LEU A 1 167 ? -19.330 19.082 9.344 1.00 68.69 167 LEU A C 1
ATOM 1299 O O . LEU A 1 167 ? -19.036 18.932 8.159 1.00 68.69 167 LEU A O 1
ATOM 1303 N N . ARG A 1 168 ? -20.565 18.827 9.790 1.00 59.28 168 ARG A N 1
ATOM 1304 C CA . ARG A 1 168 ? -21.650 18.437 8.882 1.00 59.28 168 ARG A CA 1
ATOM 1305 C C . ARG A 1 168 ? -22.098 19.640 8.053 1.00 59.28 168 ARG A C 1
ATOM 1307 O O . ARG A 1 168 ? -22.823 20.509 8.543 1.00 59.28 168 ARG A O 1
ATOM 1314 N N . ARG A 1 169 ? -21.734 19.677 6.772 1.00 55.06 169 ARG A N 1
ATOM 1315 C CA . ARG A 1 169 ? -22.221 20.703 5.842 1.00 55.06 169 ARG A CA 1
ATOM 1316 C C . ARG A 1 169 ? -23.669 20.400 5.432 1.00 55.06 169 ARG A C 1
ATOM 1318 O O . ARG A 1 169 ? -23.913 19.601 4.536 1.00 55.06 169 ARG A O 1
ATOM 1325 N N . LYS A 1 170 ? -24.652 21.064 6.055 1.00 43.12 170 LYS A N 1
ATOM 1326 C CA . LYS A 1 170 ? -26.007 21.161 5.478 1.00 43.12 170 LYS A CA 1
ATOM 1327 C C . LYS A 1 170 ? -25.915 21.996 4.195 1.00 43.12 170 LYS A C 1
ATOM 1329 O O . LYS A 1 170 ? -25.359 23.091 4.219 1.00 43.12 170 LYS A O 1
ATOM 1334 N N . GLY A 1 171 ? -26.399 21.460 3.076 1.00 44.81 171 GLY A N 1
ATOM 1335 C CA . GLY A 1 171 ? -26.224 22.045 1.747 1.00 44.81 171 GLY A CA 1
ATOM 1336 C C . GLY A 1 171 ? -26.628 23.520 1.660 1.00 44.81 171 GLY A C 1
ATOM 1337 O O . GLY A 1 171 ? -27.796 23.850 1.827 1.00 44.81 171 GLY A O 1
ATOM 1338 N N . ARG A 1 172 ? -25.654 24.388 1.363 1.00 35.16 172 ARG A N 1
ATOM 1339 C CA . ARG A 1 172 ? -25.805 25.659 0.638 1.00 35.16 172 ARG A CA 1
ATOM 1340 C C . ARG A 1 172 ? -24.475 26.022 -0.031 1.00 35.16 172 ARG A C 1
ATOM 1342 O O . ARG A 1 172 ? -23.402 25.602 0.401 1.00 35.16 172 ARG A O 1
ATOM 1349 N N . GLN A 1 173 ? -24.612 26.718 -1.150 1.00 39.22 173 GLN A N 1
ATOM 1350 C CA . GLN A 1 173 ? -23.604 27.100 -2.137 1.00 39.22 173 GLN A CA 1
ATOM 1351 C C . GLN A 1 173 ? -22.418 27.872 -1.528 1.00 39.22 173 GLN A C 1
ATOM 1353 O O . GLN A 1 173 ? -22.547 28.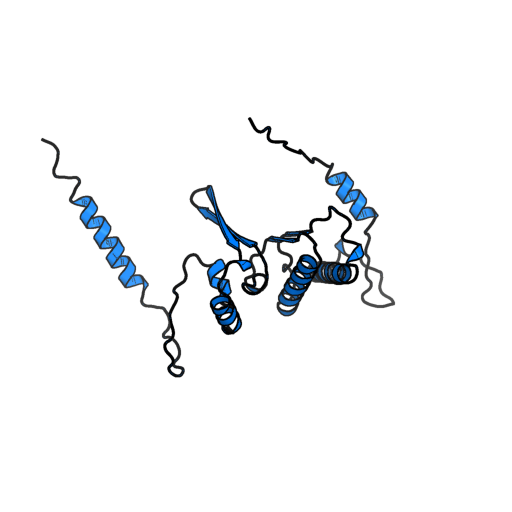550 -0.511 1.00 39.22 173 GLN A O 1
ATOM 1358 N N . LEU A 1 174 ? -21.257 27.718 -2.166 1.00 40.25 174 LEU A N 1
ATOM 1359 C CA . LEU A 1 174 ? -19.926 28.160 -1.742 1.00 40.25 174 LEU A CA 1
ATOM 1360 C C . LEU A 1 174 ? -19.862 29.630 -1.278 1.00 40.25 174 LEU A C 1
ATOM 1362 O O . LEU A 1 174 ? -20.115 30.548 -2.052 1.00 40.25 174 LEU A O 1
ATOM 1366 N N . ARG A 1 175 ? -19.376 29.847 -0.050 1.00 29.19 175 ARG A N 1
ATOM 1367 C CA . ARG A 1 175 ? -18.559 31.016 0.312 1.00 29.19 175 ARG A CA 1
ATOM 1368 C C . ARG A 1 175 ? -17.309 30.510 1.030 1.00 29.19 175 ARG A C 1
ATOM 1370 O O . ARG A 1 175 ? -17.404 29.602 1.853 1.00 29.19 175 ARG A O 1
ATOM 1377 N N . HIS A 1 176 ? -16.147 31.038 0.649 1.00 33.03 176 HIS A N 1
ATOM 1378 C CA . HIS A 1 176 ? -14.843 30.640 1.184 1.00 33.03 176 HIS A CA 1
ATOM 1379 C C . HIS A 1 176 ? -14.804 30.683 2.723 1.00 33.03 176 HIS A C 1
ATOM 1381 O O . HIS A 1 176 ? -15.402 31.586 3.315 1.00 33.03 176 HIS A O 1
ATOM 1387 N N . PRO A 1 177 ? -14.095 29.747 3.381 1.00 36.66 177 PRO A N 1
ATOM 1388 C CA . PRO A 1 177 ? -13.961 29.770 4.830 1.00 36.66 177 PRO A CA 1
ATOM 1389 C C . PRO A 1 177 ? -13.149 31.002 5.276 1.00 36.66 177 PRO A C 1
ATOM 1391 O O . PRO A 1 177 ? -12.128 31.322 4.657 1.00 36.66 177 PRO A O 1
ATOM 1394 N N . PRO A 1 178 ? -13.558 31.707 6.348 1.00 35.00 178 PRO A N 1
ATOM 1395 C CA . PRO A 1 178 ? -12.737 32.755 6.934 1.00 35.00 178 PRO A CA 1
ATOM 1396 C C . PRO A 1 178 ? -11.479 32.132 7.552 1.00 35.00 178 PRO A C 1
ATOM 1398 O O . PRO A 1 178 ? -11.537 31.116 8.245 1.00 35.00 178 PRO A O 1
ATOM 1401 N N . ARG A 1 179 ? -10.327 32.753 7.282 1.00 36.81 179 ARG A N 1
ATOM 1402 C CA . ARG A 1 179 ? -9.012 32.367 7.811 1.00 36.81 179 ARG A CA 1
ATOM 1403 C C . ARG A 1 179 ? -9.074 32.146 9.329 1.00 36.81 179 ARG A C 1
ATOM 1405 O O . ARG A 1 179 ? -9.475 33.037 10.079 1.00 36.81 179 ARG A O 1
ATOM 1412 N N . VAL A 1 180 ? -8.606 30.981 9.774 1.00 46.44 180 VAL A N 1
ATOM 1413 C CA . VAL A 1 180 ? -8.465 30.592 11.184 1.00 46.44 180 VAL A CA 1
ATOM 1414 C C . VAL A 1 180 ? -7.448 31.514 11.871 1.00 46.44 180 VAL A C 1
ATOM 1416 O O . VAL A 1 180 ? -6.244 31.276 11.829 1.00 46.44 180 VAL A O 1
ATOM 1419 N N . ARG A 1 181 ? -7.909 32.609 12.492 1.00 36.34 181 ARG A N 1
ATOM 1420 C CA . ARG A 1 181 ? -7.060 33.483 13.331 1.00 36.34 181 ARG A CA 1
ATOM 1421 C C . ARG A 1 181 ? -7.688 33.896 14.668 1.00 36.34 181 ARG A C 1
ATOM 1423 O O . ARG A 1 181 ? -7.169 34.804 15.309 1.00 36.34 181 ARG A O 1
ATOM 1430 N N . GLN A 1 182 ? -8.769 33.261 15.134 1.00 36.56 182 GLN A N 1
ATOM 1431 C CA . GLN A 1 182 ? -9.448 33.713 16.366 1.00 36.56 182 GLN A CA 1
ATOM 1432 C C . GLN A 1 182 ? -9.856 32.635 17.389 1.00 36.56 182 GLN A C 1
ATOM 1434 O O . GLN A 1 182 ? -10.546 32.960 18.349 1.00 36.56 182 GLN A O 1
ATOM 1439 N N . GLU A 1 183 ? -9.362 31.394 17.305 1.00 37.84 183 GLU A N 1
ATOM 1440 C CA . GLU A 1 183 ? -9.673 30.369 18.330 1.00 37.84 183 GLU A CA 1
ATOM 1441 C C . GLU A 1 183 ? -8.626 30.271 19.465 1.00 37.84 183 GLU A C 1
ATOM 1443 O O . GLU A 1 183 ? -8.865 29.643 20.493 1.00 37.84 183 GLU A O 1
ATOM 1448 N N . LYS A 1 184 ? -7.454 30.921 19.351 1.00 37.91 184 LYS A N 1
ATOM 1449 C CA . LYS A 1 184 ? -6.433 30.886 20.427 1.00 37.91 184 LYS A CA 1
ATOM 1450 C C . LYS A 1 184 ? -6.810 31.729 21.657 1.00 37.91 184 LYS A C 1
ATOM 1452 O O . LYS A 1 184 ? -6.267 31.511 22.739 1.00 37.91 184 LYS A O 1
ATOM 1457 N N . SER A 1 185 ? -7.738 32.677 21.525 1.00 40.22 185 SER A N 1
ATOM 1458 C CA . SER A 1 185 ? -8.161 33.571 22.614 1.00 40.22 185 SER A CA 1
ATOM 1459 C C . SER A 1 185 ? -9.250 32.969 23.512 1.00 40.22 185 SER A C 1
ATOM 1461 O O . SER A 1 185 ? -9.312 33.314 24.693 1.00 40.22 185 SER A O 1
ATOM 1463 N N . ARG A 1 186 ? -10.066 32.030 23.008 1.00 39.75 186 ARG A N 1
ATOM 1464 C CA . ARG A 1 186 ? -11.122 31.365 23.799 1.00 39.75 186 ARG A CA 1
ATOM 1465 C C . ARG A 1 186 ? -10.595 30.180 24.610 1.00 39.75 186 ARG A C 1
ATOM 1467 O O . ARG A 1 186 ? -10.890 30.089 25.800 1.00 39.75 186 ARG A O 1
ATOM 1474 N N . LEU A 1 187 ? -9.700 29.372 24.037 1.00 43.19 187 LEU A N 1
ATOM 1475 C CA . LEU A 1 187 ? -9.038 28.270 24.754 1.00 43.19 187 LEU A CA 1
ATOM 1476 C C . LEU A 1 187 ? -8.141 28.756 25.908 1.00 43.19 187 LEU A C 1
ATOM 1478 O O . LEU A 1 187 ? -8.097 28.127 26.963 1.00 43.19 187 LEU A O 1
ATOM 1482 N N . ARG A 1 188 ? -7.505 29.931 25.781 1.00 42.47 188 ARG A N 1
ATOM 1483 C CA . ARG A 1 188 ? -6.735 30.536 26.885 1.00 42.47 188 ARG A CA 1
ATOM 1484 C C . ARG A 1 188 ? -7.603 31.003 28.061 1.00 42.47 188 ARG A C 1
ATOM 1486 O O . ARG A 1 188 ? -7.130 30.968 29.194 1.00 42.47 188 ARG A O 1
ATOM 1493 N N . ARG A 1 189 ? -8.863 31.397 27.831 1.00 43.56 189 ARG A N 1
ATOM 1494 C CA . ARG A 1 189 ? -9.788 31.775 28.919 1.00 43.56 189 ARG A CA 1
ATOM 1495 C C . ARG A 1 189 ? -10.344 30.556 29.660 1.00 43.56 189 ARG A C 1
ATOM 1497 O O . ARG A 1 189 ? -10.426 30.602 30.884 1.00 43.56 189 ARG A O 1
ATOM 1504 N N . ALA A 1 190 ? -10.621 29.45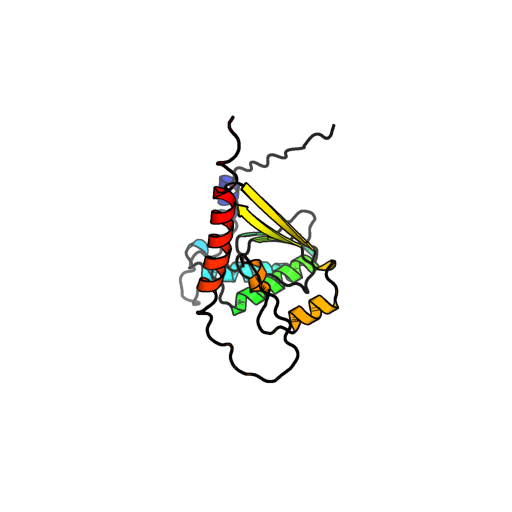5 28.957 1.00 42.88 190 ALA A N 1
ATOM 1505 C CA . ALA A 1 190 ? -11.106 28.219 29.578 1.00 42.88 190 ALA A CA 1
ATOM 1506 C C . ALA A 1 190 ? -10.038 27.540 30.464 1.00 42.88 190 ALA A C 1
ATOM 1508 O O . ALA A 1 190 ? -10.329 27.126 31.586 1.00 42.88 190 ALA A O 1
ATOM 1509 N N . VAL A 1 191 ? -8.774 27.512 30.020 1.00 48.75 191 VAL A N 1
ATOM 1510 C CA . VAL A 1 191 ? -7.662 26.955 30.819 1.00 48.75 191 VAL A CA 1
ATOM 1511 C C . VAL A 1 191 ? -7.289 27.869 32.003 1.00 48.75 191 VAL A C 1
ATOM 1513 O O . VAL A 1 191 ? -6.910 27.385 33.070 1.00 48.75 191 VAL A O 1
ATOM 1516 N N . GLY A 1 192 ? -7.464 29.191 31.872 1.00 42.09 192 GLY A N 1
ATOM 1517 C CA . GLY A 1 192 ? -7.251 30.153 32.964 1.00 42.09 192 GLY A CA 1
ATOM 1518 C C . GLY A 1 192 ? -8.282 30.066 34.103 1.00 42.09 192 GLY A C 1
ATOM 1519 O O . GLY A 1 192 ? -7.935 30.285 35.267 1.00 42.09 192 GLY A O 1
ATOM 1520 N N . GLN A 1 193 ? -9.530 29.693 33.797 1.00 43.22 193 GLN A N 1
ATOM 1521 C CA . GLN A 1 193 ? -10.591 29.521 34.801 1.00 43.22 193 GLN A CA 1
ATOM 1522 C C . GLN A 1 193 ? -10.469 28.200 35.580 1.00 43.22 193 GLN A C 1
ATOM 1524 O O . GLN A 1 193 ? -10.754 28.169 36.776 1.00 43.22 193 GLN A O 1
ATOM 1529 N N . TYR A 1 194 ? -9.944 27.131 34.971 1.00 39.22 194 TYR A N 1
ATOM 1530 C CA . TYR A 1 194 ? -9.719 25.864 35.685 1.00 39.22 194 TYR A CA 1
ATOM 1531 C C . TYR A 1 194 ? -8.606 25.952 36.749 1.00 39.22 194 TYR A C 1
ATOM 1533 O O . TYR A 1 194 ? -8.707 25.337 37.814 1.00 39.22 194 TYR A O 1
ATOM 1541 N N . ASN A 1 195 ? -7.566 26.763 36.520 1.00 40.88 195 ASN A N 1
ATOM 1542 C CA . ASN A 1 195 ? -6.455 26.908 37.471 1.00 40.88 195 ASN A CA 1
ATOM 1543 C C . ASN A 1 195 ? -6.754 27.838 38.660 1.00 40.88 195 ASN A C 1
ATOM 1545 O O . ASN A 1 195 ? -6.118 27.711 39.709 1.00 40.88 195 ASN A O 1
ATOM 1549 N N . THR A 1 196 ? -7.736 28.737 38.550 1.00 45.34 196 THR A N 1
ATOM 1550 C CA . THR A 1 196 ? -8.161 29.601 39.667 1.00 45.34 196 THR A CA 1
ATOM 1551 C C . THR A 1 196 ? -9.088 28.878 40.648 1.00 45.34 196 THR A C 1
ATOM 1553 O O . THR A 1 196 ? -8.990 29.112 41.853 1.00 45.34 196 THR A O 1
ATOM 1556 N N . VAL A 1 197 ? -9.898 27.920 40.183 1.00 47.06 197 VAL A N 1
ATOM 1557 C CA . VAL A 1 197 ? -10.764 27.099 41.055 1.00 47.06 197 VAL A CA 1
ATOM 1558 C C . VAL A 1 197 ? -9.948 26.077 41.863 1.00 47.06 197 VAL A C 1
ATOM 1560 O O . VAL A 1 197 ? -10.206 25.873 43.049 1.00 47.06 197 VAL A O 1
ATOM 1563 N N . ARG A 1 198 ? -8.872 25.513 41.293 1.00 40.91 198 ARG A N 1
ATOM 1564 C CA . ARG A 1 198 ? -8.020 24.529 41.992 1.00 40.91 198 ARG A CA 1
ATOM 1565 C C . ARG A 1 198 ? -7.090 25.135 43.058 1.00 40.91 198 ARG A C 1
ATOM 1567 O O . ARG A 1 198 ? -6.618 24.405 43.928 1.00 40.91 198 ARG A O 1
ATOM 1574 N N . ARG A 1 199 ? -6.842 26.455 43.028 1.00 43.41 199 ARG A N 1
ATOM 1575 C CA . ARG A 1 199 ? -6.071 27.173 44.067 1.00 43.41 199 ARG A CA 1
ATOM 1576 C C . ARG A 1 199 ? -6.910 27.619 45.271 1.00 43.41 199 ARG A C 1
ATOM 1578 O O . ARG A 1 199 ? -6.330 27.840 46.326 1.00 43.41 199 ARG A O 1
ATOM 1585 N N . ARG A 1 200 ? -8.244 27.693 45.164 1.00 45.56 200 ARG A N 1
ATOM 1586 C CA . ARG A 1 200 ? -9.116 28.045 46.307 1.00 45.56 200 ARG A CA 1
ATOM 1587 C C . ARG A 1 200 ? -9.483 26.864 47.212 1.00 45.56 200 ARG A C 1
ATOM 1589 O O . ARG A 1 200 ? -9.838 27.093 48.357 1.00 45.56 200 ARG A O 1
ATOM 1596 N N . HIS A 1 201 ? -9.310 25.621 46.760 1.00 45.53 201 HIS A N 1
ATOM 1597 C CA . HIS A 1 201 ? -9.621 24.425 47.560 1.00 45.53 201 HIS A CA 1
ATOM 1598 C C . HIS A 1 201 ? -8.448 23.834 48.362 1.00 45.53 201 HIS A C 1
ATOM 1600 O O . HIS A 1 201 ? -8.603 22.779 48.965 1.00 45.53 201 HIS A O 1
ATOM 1606 N N . ARG A 1 202 ? -7.280 24.494 48.401 1.00 45.28 202 ARG A N 1
ATOM 1607 C CA . ARG A 1 202 ? -6.111 24.017 49.168 1.00 45.28 202 ARG A CA 1
ATOM 1608 C C . ARG A 1 202 ? -5.746 24.854 50.404 1.00 45.28 202 ARG A C 1
ATOM 1610 O O . ARG A 1 202 ? -4.724 24.569 51.010 1.00 45.28 202 ARG A O 1
ATOM 1617 N N . HIS A 1 203 ? -6.563 25.841 50.791 1.00 46.31 203 HIS A N 1
ATOM 1618 C CA . HIS A 1 203 ? -6.265 26.725 51.935 1.00 46.31 203 HIS A CA 1
ATOM 1619 C C . HIS A 1 203 ? -7.333 26.800 53.040 1.00 46.31 203 HIS A C 1
ATOM 1621 O O . HIS A 1 203 ? -7.196 27.594 53.964 1.00 46.31 203 HIS A O 1
ATOM 1627 N N . THR A 1 204 ? -8.353 25.943 53.008 1.00 51.41 204 THR A N 1
ATOM 1628 C CA . THR A 1 204 ? -9.311 25.774 54.113 1.00 51.41 204 THR A CA 1
ATOM 1629 C C . THR A 1 204 ? -9.317 24.311 54.539 1.00 51.41 204 THR A C 1
ATOM 1631 O O . THR A 1 204 ? -10.060 23.506 53.983 1.00 51.41 204 THR A O 1
ATOM 1634 N N . GLY A 1 205 ? -8.439 23.954 55.474 1.00 44.47 205 GLY A N 1
ATOM 1635 C CA . GLY A 1 205 ? -8.342 22.588 55.986 1.00 44.47 205 GLY A CA 1
ATOM 1636 C C . GLY A 1 205 ? -7.003 22.305 56.645 1.00 44.47 205 GLY A C 1
ATOM 1637 O O . GLY A 1 205 ? -6.272 21.459 56.156 1.00 44.47 205 GLY A O 1
ATOM 1638 N N . LEU A 1 206 ? -6.688 23.054 57.702 1.00 37.09 206 LEU A N 1
ATOM 1639 C CA . LEU A 1 206 ? -5.735 22.708 58.761 1.00 37.09 206 LEU A CA 1
ATOM 1640 C C . LEU A 1 206 ? -6.160 23.546 59.976 1.00 37.09 206 LEU A C 1
ATOM 1642 O O . LEU A 1 206 ? -5.834 24.728 60.085 1.00 37.09 206 LEU A O 1
ATOM 1646 N N . ARG A 1 207 ? -7.035 22.951 60.788 1.00 38.53 207 ARG A N 1
ATOM 1647 C CA . ARG A 1 207 ? -6.985 23.111 62.241 1.00 38.53 207 ARG A CA 1
ATOM 1648 C C . ARG A 1 207 ? -6.003 22.072 62.757 1.00 38.53 207 ARG A C 1
ATOM 1650 O O . ARG A 1 207 ? -5.959 20.993 62.121 1.00 38.53 207 ARG A O 1
#

Mean predicted aligned error: 15.87 Å

Solvent-accessible surface area (backbone atoms only — not comparable to full-atom values): 13312 Å² total; per-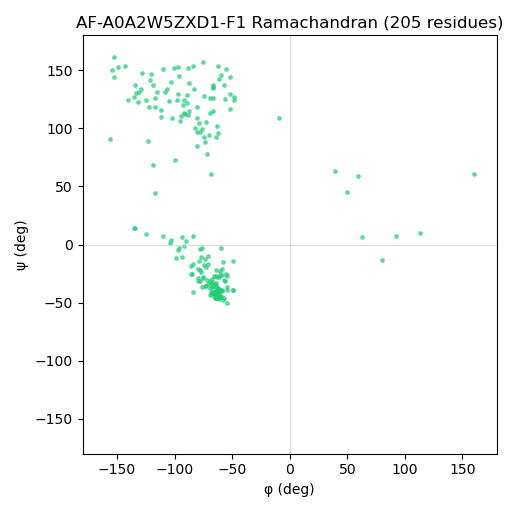residue (Å²): 138,84,79,81,82,77,82,79,81,75,69,62,61,65,61,52,50,51,50,48,55,68,74,62,72,52,56,53,50,96,44,100,88,47,78,62,41,46,47,91,78,46,58,62,47,58,47,40,49,51,51,48,51,53,54,48,52,53,57,77,44,61,84,69,73,55,90,86,67,68,48,79,38,78,43,78,51,54,65,47,58,74,76,51,32,50,50,48,37,51,42,54,51,51,33,39,75,64,69,40,52,73,47,70,46,74,93,54,47,76,65,59,61,67,81,45,85,48,75,48,74,50,76,44,79,56,96,94,42,78,51,75,50,75,46,58,28,74,80,49,59,66,71,61,35,53,52,59,69,67,43,86,77,60,72,48,52,52,80,77,44,96,70,75,87,87,76,84,78,74,92,73,82,92,71,83,81,79,79,93,80,72,68,72,67,57,57,54,51,57,58,54,55,57,59,57,58,65,61,64,73,76,76,79,87,80,131

Nearest PDB structures (foldseek):
  1f2u-assembly1_D  TM=6.792E-01  e=2.153E-04  Pyrococcus furiosus
  3kta-assembly1_B  TM=6.829E-01  e=3.743E-03  Pyrococcus furiosus
  6qpw-assembly1_E  TM=7.006E-01  e=6.873E-03  Saccharomyces cerevisiae S288C

Radius of gyration: 25.52 Å; Cα contacts (8 Å, |Δi|>4): 152; chains: 1; bounding box: 54×56×88 Å

Foldseek 3Di:
DDDPPPPPPPDVVVVVVVVCCVVPQDFDDPDPPGDTHGQVPDDVLSVLVVVLVVLQVVLVCLVVPPPDDAAEEEASCPSPDPVVLLVSLVSQLSCVVSPHHYDYDHPDLSNDALLGQDKDWQWDDDPNDIDIDIDGSVPDDVVVNVVCVPPPPSVSVCSVDPDDDDDDDDDDDDDDDDDPDPPVVVVVVVVVVVVVVVVVVPPPDDD